Protein AF-A0A034W9R0-F1 (afdb_monomer_lite)

Secondary structure (DSSP, 8-state):
----------EE----TTSS-----EE---PPPP-----------------------PPPPPPP------S--------SSTT-SSTT-TT-TT----S--PPPHHHHTTHHHHHHHHHHHHHHHHHHHT--GGGS---TT--HHHHHHHHHHHHHH-TTSPPPGGGEE--SSHHHHHHHHHHHTSPTT-EEE--SS--HHHHHHHHT-TTPEEE-

Foldseek 3Di:
DDDDDQPKWKWQFDDDPVDPDGPDTDGDDDDDDDDDDDDDDDDDDDDDDDDDDDDDDDDDDDDDDDDDDDDDDPPDPVAPDPQPDDPQRVQPPVHDDPPDPDDDCVSCVCVVVVVVVVVVVVVVVCVVVVPCVVVDDDDQQGDLVVLVVVQVVVCVVVVPDGRDSVSIRIDSDDLRSLLCCLVPVADQLEEAEDPPDDDPSSVVSNVVRVRYHYDD

InterPro domains:
  IPR004839 Aminotransferase, class I/classII, large domain [PF00155] (94-199)
  IPR015421 Pyridoxal phosphate-dependent transferase, major domain [G3DSA:3.40.640.10] (136-210)
  IPR015422 Pyridoxal phosphate-dependent transferase, small domain [G3DSA:3.90.1150.10] (93-135)
  IPR015424 Pyridoxal phosphate-dependent transferase [SSF53383] (90-214)

Radius of gyration: 23.93 Å; chains: 1; bounding box: 68×57×54 Å

Structure (mmCIF, N/CA/C/O backbone):
data_AF-A0A034W9R0-F1
#
_entry.id   AF-A0A034W9R0-F1
#
loop_
_atom_site.group_PDB
_atom_site.id
_atom_site.type_symbol
_atom_site.label_atom_id
_atom_site.label_alt_id
_atom_site.label_comp_id
_atom_site.label_asym_id
_atom_site.label_entity_id
_atom_site.label_seq_id
_atom_site.pdbx_PDB_ins_code
_atom_site.Cartn_x
_atom_site.Cartn_y
_atom_site.Cartn_z
_atom_site.occupancy
_atom_site.B_iso_or_equiv
_atom_site.auth_seq_id
_atom_site.auth_comp_id
_atom_site.auth_asym_id
_atom_site.auth_atom_id
_atom_site.pdbx_PDB_model_num
ATOM 1 N N . MET A 1 1 ? 6.628 12.084 15.657 1.00 25.00 1 MET A N 1
ATOM 2 C CA . MET A 1 1 ? 7.228 10.823 15.170 1.00 25.00 1 MET A CA 1
ATOM 3 C C . MET A 1 1 ? 6.112 9.889 14.685 1.00 25.00 1 MET A C 1
ATOM 5 O O . MET A 1 1 ? 5.777 8.932 15.355 1.00 25.00 1 MET A O 1
ATOM 9 N N . CYS A 1 2 ? 5.453 10.231 13.574 1.00 26.28 2 CYS A N 1
ATOM 10 C CA . CYS A 1 2 ? 4.534 9.351 12.838 1.00 26.28 2 CYS A CA 1
ATOM 11 C C . CYS A 1 2 ? 4.171 10.073 11.532 1.00 26.28 2 CYS A C 1
ATOM 13 O O . CYS A 1 2 ? 3.295 10.928 11.512 1.00 26.28 2 CYS A O 1
ATOM 15 N N . SER A 1 3 ? 4.934 9.826 10.473 1.00 23.83 3 SER A N 1
ATOM 16 C CA . SER A 1 3 ? 4.561 10.218 9.114 1.00 23.83 3 SER A CA 1
ATOM 17 C C . SER A 1 3 ? 5.160 9.187 8.170 1.00 23.83 3 SER A C 1
ATOM 19 O O . SER A 1 3 ? 6.253 9.335 7.633 1.00 23.83 3 SER A O 1
ATOM 21 N N . ARG A 1 4 ? 4.473 8.053 8.071 1.00 28.98 4 ARG A N 1
ATOM 22 C CA . ARG A 1 4 ? 4.546 7.186 6.903 1.00 28.98 4 ARG A CA 1
ATOM 23 C C . ARG A 1 4 ? 3.104 6.978 6.488 1.00 28.98 4 ARG A C 1
ATOM 25 O O . ARG A 1 4 ? 2.333 6.371 7.223 1.00 28.98 4 ARG A O 1
ATOM 32 N N . PHE A 1 5 ? 2.752 7.590 5.363 1.00 29.81 5 PHE A N 1
ATOM 33 C CA . PHE A 1 5 ? 1.486 7.407 4.671 1.00 29.81 5 PHE A CA 1
ATOM 34 C C . PHE A 1 5 ? 1.111 5.918 4.674 1.00 29.81 5 PHE A C 1
ATOM 36 O O . PHE A 1 5 ? 1.829 5.099 4.099 1.00 29.81 5 PHE A O 1
ATOM 43 N N . LEU A 1 6 ? 0.002 5.558 5.331 1.00 29.38 6 LEU A N 1
ATOM 44 C CA . LEU A 1 6 ? -0.621 4.250 5.148 1.00 29.38 6 LEU A CA 1
ATOM 45 C C . LEU A 1 6 ? -1.243 4.233 3.746 1.00 29.38 6 LEU A C 1
ATOM 47 O O . LEU A 1 6 ? -2.402 4.586 3.557 1.00 29.38 6 LEU A O 1
ATOM 51 N N . CYS A 1 7 ? -0.459 3.834 2.750 1.00 28.19 7 CYS A N 1
ATOM 52 C CA . CYS A 1 7 ? -1.007 3.272 1.526 1.00 28.19 7 CYS A CA 1
ATOM 53 C C . CYS A 1 7 ? -1.239 1.788 1.817 1.00 28.19 7 CYS A C 1
ATOM 55 O O . CYS A 1 7 ? -0.312 0.989 1.732 1.00 28.19 7 CYS A O 1
ATOM 57 N N . THR A 1 8 ? -2.430 1.418 2.287 1.00 32.41 8 THR A N 1
ATOM 58 C CA . THR A 1 8 ? -2.769 0.013 2.547 1.00 32.41 8 THR A CA 1
ATOM 59 C C . THR A 1 8 ? -3.021 -0.670 1.206 1.00 32.41 8 THR A C 1
ATOM 61 O O . THR A 1 8 ? -3.993 -0.360 0.524 1.00 32.41 8 THR A O 1
ATOM 64 N N . THR A 1 9 ? -2.148 -1.593 0.807 1.00 38.47 9 THR A N 1
ATOM 65 C CA . THR A 1 9 ? -2.370 -2.442 -0.371 1.00 38.47 9 THR A CA 1
ATOM 66 C C . THR A 1 9 ? -2.735 -3.839 0.092 1.00 38.47 9 THR A C 1
ATOM 68 O O . THR A 1 9 ? -2.147 -4.379 1.032 1.00 38.47 9 THR A O 1
ATOM 71 N N . LEU A 1 10 ? -3.750 -4.396 -0.557 1.00 40.94 10 LEU A N 1
ATOM 72 C CA . LEU A 1 10 ? -4.408 -5.615 -0.139 1.00 40.94 10 LEU A CA 1
ATOM 73 C C . LEU A 1 10 ? -3.911 -6.799 -0.962 1.00 40.94 10 LEU A C 1
ATOM 75 O O . LEU A 1 10 ? -3.998 -6.788 -2.189 1.00 40.94 10 LEU A O 1
ATOM 79 N N . LEU A 1 11 ? -3.431 -7.833 -0.280 1.00 36.75 11 LEU A N 1
ATOM 80 C CA . LEU A 1 11 ? -3.122 -9.114 -0.898 1.00 36.75 11 LEU A CA 1
ATOM 81 C C . LEU A 1 11 ? -4.255 -10.095 -0.573 1.00 36.75 11 LEU A C 1
ATOM 83 O O . LEU A 1 11 ? -4.490 -10.389 0.599 1.00 36.75 11 LEU A O 1
ATOM 87 N N . ARG A 1 12 ? -4.962 -10.591 -1.599 1.00 38.84 12 ARG A N 1
ATOM 88 C CA . ARG A 1 12 ? -5.954 -11.671 -1.455 1.00 38.84 12 ARG A CA 1
ATOM 89 C C . ARG A 1 12 ? -5.264 -13.005 -1.732 1.00 38.84 12 ARG A C 1
ATOM 91 O O . ARG A 1 12 ? -4.941 -13.306 -2.881 1.00 38.84 12 ARG A O 1
ATOM 98 N N . LEU A 1 13 ? -5.044 -13.804 -0.689 1.00 38.72 13 LEU A N 1
ATOM 99 C CA . LEU A 1 13 ? -4.470 -15.148 -0.802 1.00 38.72 13 LEU A CA 1
ATOM 100 C C . LEU A 1 13 ? -5.574 -16.187 -0.614 1.00 38.72 13 LEU A C 1
ATOM 102 O O . LEU A 1 13 ? -6.091 -16.356 0.484 1.00 38.72 13 LEU A O 1
ATOM 106 N N . ARG A 1 14 ? -5.915 -16.930 -1.673 1.00 37.88 14 ARG A N 1
ATOM 107 C CA . ARG A 1 14 ? -6.824 -18.082 -1.571 1.00 37.88 14 ARG A CA 1
ATOM 108 C C . ARG A 1 14 ? -5.997 -19.356 -1.375 1.00 37.88 14 ARG A C 1
ATOM 110 O O . ARG A 1 14 ? -5.639 -20.024 -2.343 1.00 37.88 14 ARG A O 1
ATOM 117 N N . LEU A 1 15 ? -5.661 -19.685 -0.127 1.00 33.03 15 LEU A N 1
ATOM 118 C CA . LEU A 1 15 ? -4.951 -20.925 0.207 1.00 33.03 15 LEU A CA 1
ATOM 119 C C . LEU A 1 15 ? -5.958 -22.064 0.423 1.00 33.03 15 LEU A C 1
ATOM 121 O O . LEU A 1 15 ? -6.711 -22.072 1.393 1.00 33.03 15 LEU A O 1
ATOM 125 N N . ASN A 1 16 ? -5.978 -23.051 -0.476 1.00 30.56 16 ASN A N 1
ATOM 126 C CA . ASN A 1 16 ? -6.760 -24.270 -0.275 1.00 30.56 16 ASN A CA 1
ATOM 127 C C . ASN A 1 16 ? -5.918 -25.303 0.490 1.00 30.56 16 ASN A C 1
ATOM 129 O O . ASN A 1 16 ? -5.121 -26.028 -0.095 1.00 30.56 16 ASN A O 1
ATOM 133 N N . VAL A 1 17 ? -6.103 -25.379 1.809 1.00 35.47 17 VAL A N 1
ATOM 134 C CA . VAL A 1 17 ? -5.304 -26.220 2.726 1.00 35.47 17 VAL A CA 1
ATOM 135 C C . VAL A 1 17 ? -5.417 -27.731 2.434 1.00 35.47 17 VAL A C 1
ATOM 137 O O . VAL A 1 17 ? -4.592 -28.511 2.901 1.00 35.47 17 VAL A O 1
ATOM 140 N N . LYS A 1 18 ? -6.381 -28.180 1.615 1.00 36.31 18 LYS A N 1
ATOM 141 C CA . LYS A 1 18 ? -6.540 -29.607 1.271 1.00 36.31 18 LYS A CA 1
ATOM 142 C C . LYS A 1 18 ? -5.759 -30.076 0.043 1.00 36.31 18 LYS A C 1
ATOM 144 O O . LYS A 1 18 ? -5.712 -31.276 -0.202 1.00 36.31 18 LYS A O 1
ATOM 149 N N . ASN A 1 19 ? -5.141 -29.182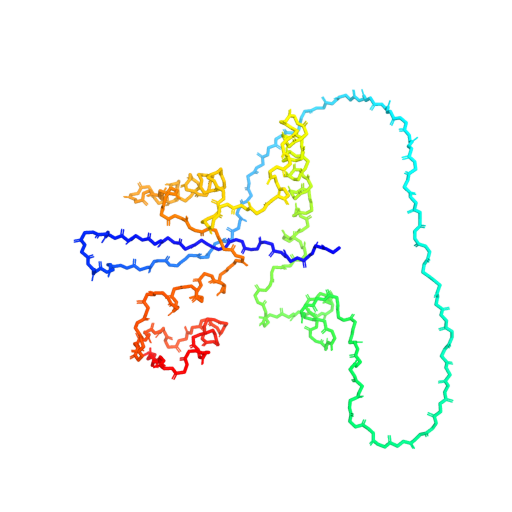 -0.722 1.00 34.84 19 ASN A N 1
ATOM 150 C CA . ASN A 1 19 ? -4.325 -29.569 -1.869 1.00 34.84 19 ASN A CA 1
ATOM 151 C C . A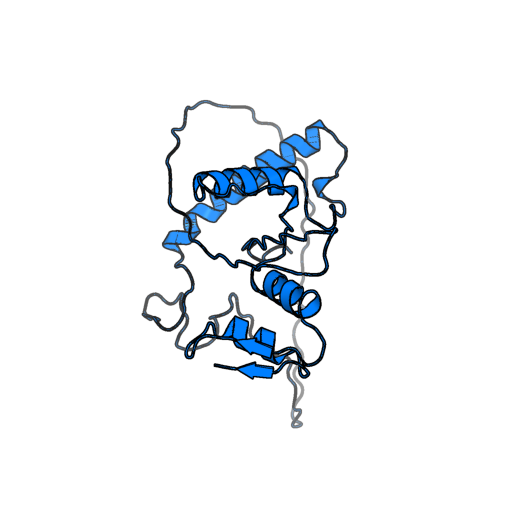SN A 1 19 ? -3.245 -28.506 -2.072 1.00 34.84 19 ASN A C 1
ATOM 153 O O . ASN A 1 19 ? -3.587 -27.342 -2.252 1.00 34.84 19 ASN A O 1
ATOM 157 N N . ARG A 1 20 ? -1.962 -28.890 -2.045 1.00 37.59 20 ARG A N 1
ATOM 158 C CA . ARG A 1 20 ? -0.797 -28.004 -2.262 1.00 37.59 20 ARG A CA 1
ATOM 159 C C . ARG A 1 20 ? -0.727 -27.479 -3.709 1.00 37.59 20 ARG A C 1
ATOM 161 O O . ARG A 1 20 ? 0.244 -27.714 -4.408 1.00 37.59 20 ARG A O 1
ATOM 168 N N . ASN A 1 21 ? -1.778 -26.823 -4.185 1.00 29.92 21 ASN A N 1
ATOM 169 C CA . ASN A 1 21 ? -1.853 -26.214 -5.504 1.00 29.92 21 ASN A CA 1
ATOM 170 C C . ASN A 1 21 ? -2.513 -24.838 -5.368 1.00 29.92 21 ASN A C 1
ATOM 172 O O . ASN A 1 21 ? -3.727 -24.725 -5.175 1.00 29.92 21 ASN A O 1
ATOM 176 N N . ILE A 1 22 ? -1.688 -23.794 -5.451 1.00 39.06 22 ILE A N 1
ATOM 177 C CA . ILE A 1 22 ? -2.114 -22.394 -5.529 1.00 39.06 22 ILE A CA 1
ATOM 178 C C . ILE A 1 22 ? -2.670 -22.171 -6.938 1.00 39.06 22 ILE A C 1
ATOM 180 O O . ILE A 1 22 ? -1.967 -22.403 -7.916 1.00 39.06 22 ILE A O 1
ATOM 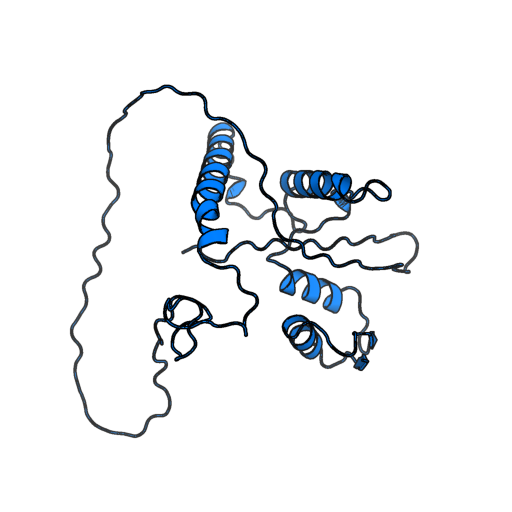184 N N . LYS A 1 23 ? -3.936 -21.750 -7.062 1.00 32.56 23 LYS A N 1
ATOM 185 C CA . LYS A 1 23 ? -4.563 -21.547 -8.383 1.00 32.56 23 LYS A CA 1
ATOM 186 C C . LYS A 1 23 ? -4.391 -20.137 -8.964 1.00 32.56 23 LYS A C 1
ATOM 188 O O . LYS A 1 23 ? -4.480 -20.012 -10.175 1.00 32.56 23 LYS A O 1
ATOM 193 N N . SER A 1 24 ? -4.144 -19.105 -8.149 1.00 36.44 24 SER A N 1
ATOM 194 C CA . SER A 1 24 ? -3.711 -17.761 -8.594 1.00 36.44 24 SER A CA 1
ATOM 195 C C . SER A 1 24 ? -3.579 -16.801 -7.405 1.00 36.44 24 SER A C 1
ATOM 197 O O . SER A 1 24 ? -4.418 -16.856 -6.502 1.00 36.44 24 SER A O 1
ATOM 199 N N . ALA A 1 25 ? -2.636 -15.857 -7.457 1.00 34.81 25 ALA A N 1
ATOM 200 C CA . ALA A 1 25 ? -2.641 -14.638 -6.642 1.00 34.81 25 ALA A CA 1
ATOM 201 C C . ALA A 1 25 ? -3.062 -13.452 -7.528 1.00 34.81 25 ALA A C 1
ATOM 203 O O . ALA A 1 25 ? -2.579 -13.332 -8.651 1.00 34.81 25 ALA A O 1
ATOM 204 N N . LYS A 1 26 ? -3.981 -12.598 -7.057 1.00 34.22 26 LYS A N 1
ATOM 205 C CA . LYS A 1 26 ? -4.407 -11.384 -7.777 1.00 34.22 26 LYS A CA 1
ATOM 206 C C . LYS A 1 26 ? -3.961 -10.144 -7.000 1.00 34.22 26 LYS A C 1
ATOM 208 O O . LYS A 1 26 ? -4.202 -10.059 -5.797 1.00 34.22 26 LYS A O 1
ATOM 213 N N . TYR A 1 27 ? -3.323 -9.208 -7.697 1.00 34.00 27 TYR A N 1
ATOM 214 C CA . TYR A 1 27 ? -2.806 -7.945 -7.167 1.00 34.00 27 TYR A CA 1
ATOM 215 C C . TYR A 1 27 ? -3.653 -6.781 -7.698 1.00 34.00 27 TYR A C 1
ATOM 217 O O . TYR A 1 27 ? -3.948 -6.747 -8.890 1.00 34.00 27 TYR A O 1
ATOM 225 N N . PHE A 1 28 ? -4.044 -5.833 -6.839 1.00 35.56 28 PHE A N 1
ATOM 226 C CA . PHE A 1 28 ? -4.865 -4.682 -7.236 1.00 35.56 28 PHE A CA 1
ATOM 227 C C . PHE A 1 28 ? -4.376 -3.379 -6.588 1.00 35.56 28 PHE A C 1
ATOM 229 O O . PHE A 1 28 ? -4.107 -3.337 -5.387 1.00 35.56 28 PHE A O 1
ATOM 236 N N . ALA A 1 29 ? -4.320 -2.306 -7.381 1.00 27.06 29 ALA A N 1
ATOM 237 C CA . ALA A 1 29 ? -4.091 -0.929 -6.943 1.00 27.06 29 ALA A CA 1
ATOM 238 C C . ALA A 1 29 ? -5.207 -0.040 -7.515 1.00 27.06 29 ALA A C 1
ATOM 240 O O . ALA A 1 29 ? -5.433 -0.071 -8.722 1.00 27.06 29 ALA A O 1
ATOM 241 N N . THR A 1 30 ? -5.914 0.740 -6.688 1.00 38.53 30 THR A N 1
ATOM 242 C CA . THR A 1 30 ? -6.962 1.665 -7.169 1.00 38.53 30 THR A CA 1
ATOM 243 C C . THR A 1 30 ? -7.047 2.946 -6.339 1.00 38.53 30 THR A C 1
ATOM 245 O O . THR A 1 30 ? -6.976 2.893 -5.111 1.00 38.53 30 THR A O 1
ATOM 248 N N . GLY A 1 31 ? -7.225 4.078 -7.033 1.00 27.72 31 GLY A N 1
ATOM 249 C CA . GLY A 1 31 ? -7.424 5.425 -6.487 1.00 27.72 31 GLY A CA 1
ATOM 250 C C . GLY A 1 31 ? -8.866 5.716 -6.042 1.00 27.72 31 GLY A C 1
ATOM 251 O O . GLY A 1 31 ? -9.812 5.064 -6.477 1.00 27.72 31 GLY A O 1
ATOM 252 N N . LEU A 1 32 ? -9.010 6.694 -5.143 1.00 32.91 32 LEU A N 1
ATOM 253 C CA . LEU A 1 32 ? -10.245 7.041 -4.428 1.00 32.91 32 LEU A CA 1
ATOM 254 C C . LEU A 1 32 ? -11.118 8.045 -5.205 1.00 32.91 32 LEU A C 1
ATOM 256 O O . LEU A 1 32 ? -10.701 9.176 -5.450 1.00 32.91 32 LEU A O 1
ATOM 260 N N . GLY A 1 33 ? -12.356 7.652 -5.523 1.00 26.97 33 GLY A N 1
ATOM 261 C CA . GLY A 1 33 ? -13.442 8.543 -5.955 1.00 26.97 33 GLY A CA 1
ATOM 262 C C . GLY A 1 33 ? -14.249 9.080 -4.761 1.00 26.97 33 GLY A C 1
ATOM 263 O O . GLY A 1 33 ? -14.443 8.377 -3.771 1.00 26.97 33 GLY A O 1
ATOM 264 N N . LYS A 1 34 ? -14.695 10.342 -4.834 1.00 28.84 34 LYS A N 1
ATOM 265 C CA . LYS A 1 34 ? -15.381 11.078 -3.750 1.00 28.84 34 LYS A CA 1
ATOM 266 C C . LYS A 1 34 ? -16.904 10.855 -3.768 1.00 28.84 34 LYS A C 1
ATOM 268 O O . LYS A 1 34 ? -17.522 10.968 -4.820 1.00 28.84 34 LYS A O 1
ATOM 273 N N . HIS A 1 35 ? -17.507 10.662 -2.591 1.00 26.88 35 HIS A N 1
ATOM 274 C CA . HIS A 1 35 ? -18.959 10.732 -2.349 1.00 26.88 35 HIS A CA 1
ATOM 275 C C . HIS A 1 35 ? -19.229 11.760 -1.224 1.00 26.88 35 HIS A C 1
ATOM 277 O O . HIS A 1 35 ? -18.480 11.756 -0.245 1.00 26.88 35 HIS A O 1
ATOM 283 N N . PRO A 1 36 ? -20.233 12.659 -1.321 1.00 27.48 36 PRO A N 1
ATOM 284 C CA . PRO A 1 36 ? -20.433 13.725 -0.334 1.00 27.48 36 PRO A CA 1
ATOM 285 C C . PRO A 1 36 ? -21.415 13.320 0.781 1.00 27.48 36 PRO A C 1
ATOM 287 O O . PRO A 1 36 ? -22.398 12.631 0.514 1.00 27.48 36 PRO A O 1
ATOM 290 N N . TYR A 1 37 ? -21.193 13.799 2.012 1.00 27.42 37 TYR A N 1
ATOM 291 C CA . TYR A 1 37 ? -22.176 13.743 3.104 1.00 27.42 37 TYR A CA 1
ATOM 292 C C . TYR A 1 37 ? -22.337 15.114 3.778 1.00 27.42 37 TYR A C 1
ATOM 294 O O . TYR A 1 37 ? -21.359 15.788 4.100 1.00 27.42 37 TYR A O 1
ATOM 302 N N . ASN A 1 38 ? -23.602 15.506 3.955 1.00 26.77 38 ASN A N 1
ATOM 303 C CA . ASN A 1 38 ? -24.082 16.783 4.489 1.00 26.77 38 ASN A CA 1
ATOM 304 C C . ASN A 1 38 ? -23.824 16.946 5.997 1.00 26.77 38 ASN A C 1
ATOM 306 O O . ASN A 1 38 ? -24.026 16.015 6.775 1.00 26.77 38 ASN A O 1
ATOM 310 N N . GLN A 1 39 ? -23.460 18.166 6.401 1.00 26.55 39 GLN A N 1
ATOM 311 C CA . GLN A 1 39 ? -23.311 18.600 7.792 1.00 26.55 39 GLN A CA 1
ATOM 312 C C . GLN A 1 39 ? -24.633 19.143 8.356 1.00 26.55 39 GLN A C 1
ATOM 314 O O . GLN A 1 39 ? -25.315 19.932 7.705 1.00 26.55 39 GLN A O 1
ATOM 319 N N . ALA A 1 40 ? -24.941 18.781 9.603 1.00 24.92 40 ALA A N 1
ATOM 320 C CA . ALA A 1 40 ? -25.919 19.466 10.442 1.00 24.92 40 ALA A CA 1
ATOM 321 C C . ALA A 1 40 ? -25.239 19.951 11.734 1.00 24.92 40 ALA A C 1
ATOM 323 O O . ALA A 1 40 ? -24.381 19.283 12.307 1.00 24.92 40 ALA A O 1
ATOM 324 N N . THR A 1 41 ? -25.616 21.163 12.121 1.00 25.84 41 THR A N 1
ATOM 325 C CA . THR A 1 41 ? -24.996 22.086 13.078 1.00 25.84 41 THR A CA 1
ATOM 326 C C . THR A 1 41 ? -25.286 21.812 14.561 1.00 25.84 41 THR A C 1
ATOM 328 O O . THR A 1 41 ? -26.303 21.207 14.891 1.00 25.84 41 THR A O 1
ATOM 331 N N . ASN A 1 42 ? -24.486 22.493 15.404 1.00 26.31 42 ASN A N 1
ATOM 332 C CA . ASN A 1 42 ? -24.811 23.141 16.697 1.00 26.31 42 ASN A CA 1
ATOM 333 C C . ASN A 1 42 ? -24.304 22.524 18.031 1.00 26.31 42 ASN A C 1
ATOM 335 O O . ASN A 1 42 ? -23.992 21.338 18.080 1.00 26.31 42 ASN A O 1
ATOM 339 N N . PRO A 1 43 ? -24.067 23.357 19.082 1.00 29.52 43 PRO A N 1
ATOM 340 C CA . PRO A 1 43 ? -22.697 23.621 19.542 1.00 29.52 43 PRO A CA 1
ATOM 341 C C . PRO A 1 43 ? -22.497 23.519 21.078 1.00 29.52 43 PRO A C 1
ATOM 343 O O . PRO A 1 43 ? -23.415 23.203 21.823 1.00 29.52 43 PRO A O 1
ATOM 346 N N . LEU A 1 44 ? -21.286 23.897 21.520 1.00 22.94 44 LEU A N 1
ATOM 347 C CA . LEU A 1 44 ? -20.881 24.310 22.879 1.00 22.94 44 LEU A CA 1
ATOM 348 C C . LEU A 1 44 ? -20.742 23.226 23.965 1.00 22.94 44 LEU A C 1
ATOM 350 O O . LEU A 1 44 ? -21.710 22.789 24.572 1.00 22.94 44 LEU A O 1
ATOM 354 N N . CYS A 1 45 ? -19.492 22.968 24.363 1.00 22.08 45 CYS A N 1
ATOM 355 C CA . CYS A 1 45 ? -19.125 22.947 25.782 1.00 22.08 45 CYS A CA 1
ATOM 356 C C . CYS A 1 45 ? -17.613 23.190 25.931 1.00 22.08 45 CYS A C 1
ATOM 358 O O . CYS A 1 45 ? -16.794 22.409 25.449 1.00 22.08 45 CYS A O 1
ATOM 360 N N . ALA A 1 46 ? -17.259 24.308 26.561 1.00 24.14 46 ALA A N 1
ATOM 361 C CA . ALA A 1 46 ? -15.900 24.674 26.934 1.00 24.14 46 ALA A CA 1
ATOM 362 C C . ALA A 1 46 ? -15.525 23.992 28.254 1.00 24.14 46 ALA A C 1
ATOM 364 O O . ALA A 1 46 ? -16.268 24.129 29.222 1.00 24.14 46 ALA A O 1
ATOM 365 N N . ILE A 1 47 ? -14.367 23.325 28.323 1.00 26.31 47 ILE A N 1
ATOM 366 C CA . ILE A 1 47 ? -13.732 22.950 29.595 1.00 26.31 47 ILE A CA 1
ATOM 367 C C . ILE A 1 47 ? -12.217 23.192 29.511 1.00 26.31 47 ILE A C 1
ATOM 369 O O . ILE A 1 47 ? -11.576 22.979 28.485 1.00 26.31 47 ILE A O 1
ATOM 373 N N . ASN A 1 48 ? -11.719 23.721 30.626 1.00 24.39 48 ASN A N 1
ATOM 374 C CA . ASN A 1 48 ? -10.462 24.407 30.886 1.00 24.39 48 ASN A CA 1
ATOM 375 C C . ASN A 1 48 ? -9.155 23.646 30.609 1.00 24.39 48 ASN A C 1
ATOM 377 O O . ASN A 1 48 ? -9.064 22.425 30.693 1.00 24.39 48 ASN A O 1
ATOM 381 N N . LYS A 1 49 ? -8.129 24.474 30.375 1.00 27.59 49 LYS A N 1
ATOM 382 C CA . LYS A 1 49 ? -6.698 24.181 30.235 1.00 27.59 49 LYS A CA 1
ATOM 383 C C . LYS A 1 49 ? -6.107 23.511 31.484 1.00 27.59 49 LYS A C 1
ATOM 385 O O . LYS A 1 49 ? -6.257 24.044 32.580 1.00 27.59 49 LYS A O 1
ATOM 390 N N . THR A 1 50 ? -5.279 22.486 31.279 1.00 27.88 50 THR A N 1
ATOM 391 C CA . THR A 1 50 ? -4.216 22.103 32.224 1.00 27.88 50 THR A CA 1
ATOM 392 C C . THR A 1 50 ? -2.998 21.557 31.468 1.00 27.88 50 THR A C 1
ATOM 394 O O . THR A 1 50 ? -3.055 20.506 30.842 1.00 27.88 50 THR A O 1
ATOM 397 N N . GLN A 1 51 ? -1.938 22.371 31.497 1.00 26.70 51 GLN A N 1
ATOM 398 C CA . GLN A 1 51 ? -0.497 22.123 31.313 1.00 26.70 51 GLN A CA 1
ATOM 399 C C . GLN A 1 51 ? -0.008 20.883 30.537 1.00 26.70 51 GLN A C 1
ATOM 401 O O . GLN A 1 51 ? -0.033 19.760 31.029 1.00 26.70 51 GLN A O 1
ATOM 406 N N . THR A 1 52 ? 0.638 21.147 29.398 1.00 26.41 52 THR A N 1
ATOM 407 C CA . THR A 1 52 ? 1.691 20.305 28.802 1.00 26.41 52 THR A CA 1
ATOM 408 C C . THR A 1 52 ? 3.054 20.973 29.031 1.00 26.41 52 THR A C 1
ATOM 410 O O . THR A 1 52 ? 3.144 22.182 28.810 1.00 26.41 52 THR A O 1
ATOM 413 N N . PRO A 1 53 ? 4.109 20.256 29.457 1.00 28.92 53 PRO A N 1
ATOM 414 C CA . PRO A 1 53 ? 5.433 20.851 29.617 1.00 28.92 53 PRO A CA 1
ATOM 415 C C . PRO A 1 53 ? 6.080 21.124 28.249 1.00 28.92 53 PRO A C 1
ATOM 417 O O . PRO A 1 53 ? 6.128 20.247 27.387 1.00 28.92 53 PRO A O 1
ATOM 420 N N . GLU A 1 54 ? 6.564 22.352 28.062 1.00 24.08 54 GLU A N 1
ATOM 421 C CA . GLU A 1 54 ? 7.387 22.782 26.927 1.00 24.08 54 GLU A CA 1
ATOM 422 C C . GLU A 1 54 ? 8.782 22.149 27.016 1.00 24.08 54 GLU A C 1
ATOM 424 O O . GLU A 1 54 ? 9.466 22.267 28.034 1.00 24.08 54 GLU A O 1
ATOM 429 N N . VAL A 1 55 ? 9.221 21.490 25.942 1.00 28.12 55 VAL A N 1
ATOM 430 C CA . VAL A 1 55 ? 10.607 21.032 25.781 1.00 28.12 55 VAL A CA 1
ATOM 431 C C . VAL A 1 55 ? 11.358 22.112 25.010 1.00 28.12 55 VAL A C 1
ATOM 433 O O . VAL A 1 55 ? 11.152 22.275 23.809 1.00 28.12 55 VAL A O 1
ATOM 436 N N . ILE A 1 56 ? 12.215 22.858 25.704 1.00 25.08 56 ILE A N 1
ATOM 437 C CA . ILE A 1 56 ? 13.114 23.851 25.105 1.00 25.08 56 ILE A CA 1
ATOM 438 C C . ILE A 1 56 ? 14.398 23.126 24.690 1.00 25.08 56 ILE A C 1
ATOM 440 O O . ILE A 1 56 ? 15.113 22.597 25.539 1.00 25.08 56 ILE A O 1
ATOM 444 N N . VAL A 1 57 ? 14.693 23.098 23.389 1.00 30.75 57 VAL A N 1
ATOM 445 C CA . VAL A 1 57 ? 15.982 22.634 22.855 1.00 30.75 57 VAL A CA 1
ATOM 446 C C . VAL A 1 57 ? 16.863 23.864 22.649 1.00 30.75 57 VAL A C 1
ATOM 448 O O . VAL A 1 57 ? 16.518 24.746 21.869 1.00 30.75 57 VAL A O 1
ATOM 451 N N . SER A 1 58 ? 17.968 23.953 23.388 1.00 28.33 58 SER A N 1
ATOM 452 C CA . SER A 1 58 ? 18.971 25.011 23.237 1.00 28.33 58 SER A CA 1
ATOM 453 C C . SER A 1 58 ? 20.055 24.584 22.245 1.00 28.33 58 SER A C 1
ATOM 455 O O . SER A 1 58 ? 20.720 23.573 22.479 1.00 28.33 58 SER A O 1
ATOM 457 N N . ASP A 1 59 ? 20.275 25.371 21.193 1.00 30.27 59 ASP A N 1
ATOM 458 C CA . ASP A 1 59 ? 21.383 25.178 20.251 1.00 30.27 59 ASP A CA 1
ATOM 459 C C . ASP A 1 59 ? 22.701 25.720 20.836 1.00 30.27 59 ASP A C 1
ATOM 461 O O . ASP A 1 59 ? 22.784 26.871 21.269 1.00 30.27 59 ASP A O 1
ATOM 465 N N . SER A 1 60 ? 23.751 24.895 20.846 1.00 30.69 60 SER A N 1
ATOM 466 C CA . SER A 1 60 ? 25.124 25.295 21.194 1.00 30.69 60 SER A CA 1
ATOM 467 C C . SER A 1 60 ? 25.927 25.693 19.943 1.00 30.69 60 SER A C 1
ATOM 469 O O . SER A 1 60 ? 25.763 25.045 18.907 1.00 30.69 60 SER A O 1
ATOM 471 N N . PRO A 1 61 ? 26.826 26.697 20.009 1.00 32.94 61 PRO A N 1
ATOM 472 C CA . PRO A 1 61 ? 27.520 27.221 18.834 1.00 32.94 61 PRO A CA 1
ATOM 473 C C . PRO A 1 61 ? 28.679 26.320 18.374 1.00 32.94 61 PRO A C 1
ATOM 475 O O . PRO A 1 61 ? 29.374 25.696 19.175 1.00 32.94 61 PRO A O 1
ATOM 478 N N . SER A 1 62 ? 28.882 26.285 17.058 1.00 33.75 62 SER A N 1
ATOM 479 C CA . SER A 1 62 ? 29.905 25.525 16.334 1.00 33.75 62 SER A CA 1
ATOM 480 C C . SER A 1 62 ? 31.310 26.131 16.463 1.00 33.75 62 SER A C 1
ATOM 482 O O . SER A 1 62 ? 31.483 27.339 16.321 1.00 33.75 62 SER A O 1
ATOM 484 N N . PHE A 1 63 ? 32.311 25.275 16.689 1.00 31.23 63 PHE A N 1
ATOM 485 C CA . PHE A 1 63 ? 33.742 25.605 16.675 1.00 31.23 63 PHE A CA 1
ATOM 486 C C . PHE A 1 63 ? 34.381 25.138 15.353 1.00 31.23 63 PHE A C 1
ATOM 488 O O . PHE A 1 63 ? 34.275 23.963 15.005 1.00 31.23 63 PHE A O 1
ATOM 495 N N . ASP A 1 64 ? 35.062 26.047 14.650 1.00 39.31 64 ASP A N 1
ATOM 496 C CA . ASP A 1 64 ? 35.798 25.794 13.402 1.00 39.31 64 ASP A CA 1
ATOM 497 C C . ASP A 1 64 ? 37.234 25.297 13.658 1.00 39.31 64 ASP A C 1
ATOM 499 O O . ASP A 1 64 ? 37.980 25.940 14.398 1.00 39.31 64 ASP A O 1
ATOM 503 N N . VAL A 1 65 ? 37.670 24.222 12.977 1.00 35.41 65 VAL A N 1
ATOM 504 C CA . VAL A 1 65 ? 39.096 23.854 12.803 1.00 35.41 65 VAL A CA 1
ATOM 505 C C . VAL A 1 65 ? 39.349 23.260 11.400 1.00 35.41 65 VAL A C 1
ATOM 507 O O . VAL A 1 65 ? 38.515 22.565 10.829 1.00 35.41 65 VAL A O 1
ATOM 510 N N . ILE A 1 66 ? 40.524 23.585 10.848 1.00 40.34 66 ILE A N 1
ATOM 511 C CA . ILE A 1 66 ? 40.974 23.531 9.445 1.00 40.34 66 ILE A CA 1
ATOM 512 C C . ILE A 1 66 ? 41.529 22.161 8.968 1.00 40.34 66 ILE A C 1
ATOM 514 O O . ILE A 1 66 ? 42.289 21.516 9.678 1.00 40.34 66 ILE A O 1
ATOM 518 N N . ARG A 1 67 ? 41.213 21.837 7.694 1.00 43.03 67 ARG A N 1
ATOM 519 C CA . ARG A 1 67 ? 41.817 20.924 6.676 1.00 43.03 67 ARG A CA 1
ATOM 520 C C . ARG A 1 67 ? 42.378 19.542 7.072 1.00 43.03 67 ARG A C 1
ATOM 522 O O . ARG A 1 67 ? 43.505 19.413 7.535 1.00 43.03 67 ARG A O 1
ATOM 529 N N . GLY A 1 68 ? 41.691 18.525 6.552 1.00 34.59 68 GLY A N 1
ATOM 530 C CA . GLY A 1 68 ? 42.227 17.261 6.035 1.00 34.59 68 GLY A CA 1
ATOM 531 C C . GLY A 1 68 ? 41.130 16.593 5.197 1.00 34.59 68 GLY A C 1
ATOM 532 O O . GLY A 1 68 ? 39.981 16.595 5.629 1.00 34.59 68 GLY A O 1
ATOM 533 N N . GLU A 1 69 ? 41.429 16.115 3.984 1.00 50.94 69 GLU A N 1
ATOM 534 C 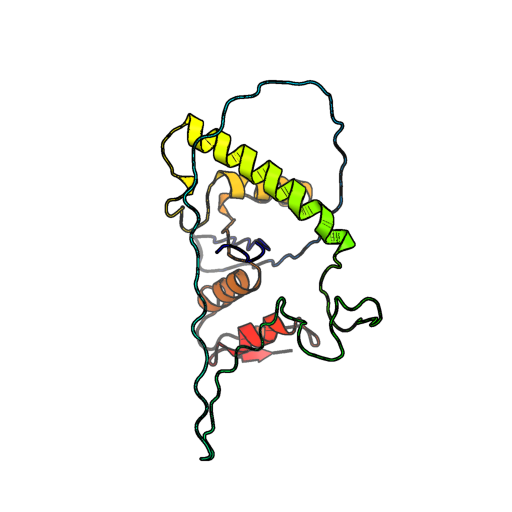CA . GLU A 1 69 ? 40.458 15.411 3.129 1.00 50.94 69 GLU A CA 1
ATOM 535 C C . GLU A 1 69 ? 39.882 14.193 3.868 1.00 50.94 69 GLU A C 1
ATOM 537 O O . GLU A 1 69 ? 40.528 13.155 3.991 1.00 50.94 69 GLU A O 1
ATOM 542 N N . MET A 1 70 ? 38.653 14.330 4.363 1.00 40.75 70 MET A N 1
ATOM 543 C CA . MET A 1 70 ? 37.835 13.226 4.843 1.00 40.75 70 MET A CA 1
ATOM 544 C C . MET A 1 70 ? 36.687 13.038 3.859 1.00 40.75 70 MET A C 1
ATOM 546 O O . MET A 1 70 ? 35.813 13.896 3.733 1.00 40.75 70 MET A O 1
ATOM 550 N N . ALA A 1 71 ? 36.654 11.890 3.183 1.00 59.94 71 ALA A N 1
ATOM 551 C CA . ALA A 1 71 ? 35.368 11.355 2.773 1.00 59.94 71 ALA A CA 1
ATOM 552 C C . ALA A 1 71 ? 34.497 11.207 4.033 1.00 59.94 71 ALA A C 1
ATOM 554 O O . ALA A 1 71 ? 35.004 10.822 5.086 1.00 59.94 71 ALA A O 1
ATOM 555 N N . LEU A 1 72 ? 33.194 11.454 3.874 1.00 54.19 72 LEU A N 1
ATOM 556 C CA . LEU A 1 72 ? 32.136 11.397 4.889 1.00 54.19 72 LEU A CA 1
ATOM 557 C C . LEU A 1 72 ? 31.940 12.694 5.675 1.00 54.19 72 LEU A C 1
ATOM 559 O O . LEU A 1 72 ? 32.367 12.846 6.815 1.00 54.19 72 LEU A O 1
ATOM 563 N N . VAL A 1 73 ? 31.097 13.558 5.123 1.00 53.34 73 VAL A N 1
ATOM 564 C CA . VAL A 1 73 ? 30.119 14.203 5.987 1.00 53.34 73 VAL A CA 1
ATOM 565 C C . VAL A 1 73 ? 28.796 13.529 5.656 1.00 53.34 73 VAL A C 1
ATOM 567 O O . VAL A 1 73 ? 28.320 13.605 4.524 1.00 53.34 73 VAL A O 1
ATOM 570 N N . ASN A 1 74 ? 28.231 12.804 6.622 1.00 65.88 74 ASN A N 1
ATOM 571 C CA . ASN A 1 74 ? 26.838 12.366 6.587 1.00 65.88 74 ASN A CA 1
ATOM 572 C C . ASN A 1 74 ? 25.974 13.631 6.746 1.00 65.88 74 ASN A C 1
ATOM 574 O O . ASN A 1 74 ? 25.375 13.863 7.794 1.00 65.88 74 ASN A O 1
ATOM 578 N N . VAL A 1 75 ? 26.059 14.534 5.760 1.00 76.69 75 VAL A N 1
ATOM 579 C CA . VAL A 1 75 ? 25.325 15.794 5.749 1.00 76.69 75 VAL A CA 1
ATOM 580 C C . VAL A 1 75 ? 23.886 15.401 5.533 1.00 76.69 75 VAL A C 1
ATOM 582 O O . VAL A 1 75 ? 23.513 14.950 4.447 1.00 76.69 75 VAL A O 1
ATOM 585 N N . ASP A 1 76 ? 23.082 15.563 6.573 1.00 82.50 76 ASP A N 1
ATOM 586 C CA . ASP A 1 76 ? 21.647 15.501 6.403 1.00 82.50 76 ASP A CA 1
ATOM 587 C C . ASP A 1 76 ? 21.253 16.567 5.375 1.00 82.50 76 ASP A C 1
ATOM 589 O O . ASP A 1 76 ? 21.433 17.768 5.590 1.00 82.50 76 ASP A O 1
ATOM 593 N N . ARG A 1 77 ? 20.735 16.109 4.232 1.00 81.88 77 ARG A N 1
ATOM 594 C CA . ARG A 1 77 ? 20.239 16.977 3.161 1.00 81.88 77 ARG A CA 1
ATOM 595 C C . ARG A 1 77 ? 18.979 17.738 3.585 1.00 81.88 77 ARG A C 1
ATOM 597 O O . ARG A 1 77 ? 18.537 18.603 2.837 1.00 81.88 77 ARG A O 1
ATOM 604 N N . LYS A 1 78 ? 18.407 17.425 4.758 1.00 85.25 78 LYS A N 1
ATOM 605 C CA . LYS A 1 78 ? 17.208 18.044 5.341 1.00 85.25 78 LYS A CA 1
ATOM 606 C C . LYS A 1 78 ? 16.027 18.052 4.365 1.00 85.25 78 LYS A C 1
ATOM 608 O O . LYS A 1 78 ? 15.242 18.999 4.336 1.00 85.25 78 LYS A O 1
ATOM 613 N N . LEU A 1 79 ? 15.917 16.985 3.568 1.00 86.38 79 LEU A N 1
ATOM 614 C CA . LEU A 1 79 ? 14.841 16.799 2.596 1.00 86.38 79 LEU A CA 1
ATOM 615 C C . LEU A 1 79 ? 13.507 16.651 3.332 1.00 86.38 79 LEU A C 1
ATOM 617 O O . LEU A 1 79 ? 13.396 15.854 4.266 1.00 86.38 79 LEU A O 1
ATOM 621 N N . LYS A 1 80 ? 12.476 17.377 2.898 1.00 83.81 80 LYS A N 1
ATOM 622 C CA . LYS A 1 80 ? 11.128 17.283 3.486 1.00 83.81 80 LYS A CA 1
ATOM 623 C C . LYS A 1 80 ? 10.303 16.139 2.901 1.00 83.81 80 LYS A C 1
ATOM 625 O O . LYS A 1 80 ? 9.437 15.591 3.580 1.00 83.81 80 LYS A O 1
ATOM 630 N N . HIS A 1 81 ? 10.556 15.779 1.648 1.00 83.69 81 HIS A N 1
ATOM 631 C CA . HIS A 1 81 ? 9.868 14.705 0.933 1.00 83.69 81 HIS A CA 1
ATOM 632 C C . HIS A 1 81 ? 10.807 14.023 -0.069 1.00 83.69 81 HIS A C 1
ATOM 634 O O . HIS A 1 81 ? 11.891 14.517 -0.364 1.00 83.69 81 HIS A O 1
ATOM 640 N N . LEU A 1 82 ? 10.367 12.890 -0.627 1.00 83.38 82 LEU A N 1
ATOM 641 C CA . LEU A 1 82 ? 11.168 12.052 -1.531 1.00 83.38 82 LEU A CA 1
ATOM 642 C C . LEU A 1 82 ? 11.714 12.809 -2.755 1.00 83.38 82 LEU A C 1
ATOM 644 O O . LEU A 1 82 ? 12.809 12.516 -3.217 1.00 83.38 82 LEU A O 1
ATOM 648 N N . PHE A 1 83 ? 10.955 13.781 -3.258 1.00 85.94 83 PHE A N 1
ATOM 649 C CA . PHE A 1 83 ? 11.279 14.544 -4.470 1.00 85.94 83 PHE A CA 1
ATOM 650 C C . PHE A 1 83 ? 11.984 15.882 -4.194 1.00 85.94 83 PHE A C 1
ATOM 652 O O . PHE A 1 83 ? 11.956 16.776 -5.031 1.00 85.94 83 PHE A O 1
ATOM 659 N N . ASP A 1 84 ? 12.532 16.059 -2.991 1.00 83.19 84 ASP A N 1
ATOM 660 C CA . ASP A 1 84 ? 13.172 17.308 -2.573 1.00 83.19 84 ASP A CA 1
ATOM 661 C C . ASP A 1 84 ? 14.663 17.341 -2.960 1.00 83.19 84 ASP A C 1
ATOM 663 O O . ASP A 1 84 ? 15.298 16.303 -3.162 1.00 83.19 84 ASP A O 1
ATOM 667 N N . GLY A 1 85 ? 15.249 18.539 -3.000 1.00 79.38 85 GLY A N 1
ATOM 668 C CA . GLY A 1 85 ? 16.696 18.729 -3.137 1.00 79.38 85 GLY A CA 1
ATOM 669 C C . GLY A 1 85 ? 17.273 18.563 -4.547 1.00 79.38 85 GLY A C 1
ATOM 670 O O . GLY A 1 85 ? 18.467 18.277 -4.661 1.00 79.38 85 GLY A O 1
ATOM 671 N N . GLY A 1 86 ? 16.460 18.727 -5.594 1.00 83.12 86 GLY A N 1
ATOM 672 C CA . GLY A 1 86 ? 16.909 18.815 -6.988 1.00 83.12 86 GLY A CA 1
ATOM 673 C C . GLY A 1 86 ? 16.054 19.783 -7.811 1.00 83.12 86 GLY A C 1
ATOM 674 O O . GLY A 1 8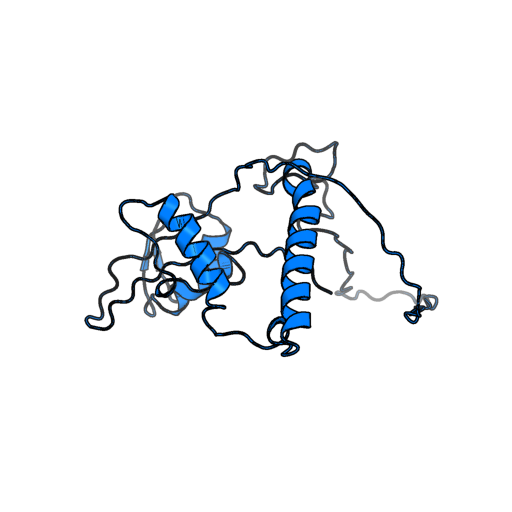6 ? 14.964 20.154 -7.380 1.00 83.12 86 GLY A O 1
ATOM 675 N N . ASP A 1 87 ? 16.534 20.145 -9.005 1.00 84.44 87 ASP A N 1
ATOM 676 C CA . ASP A 1 87 ? 15.904 21.133 -9.908 1.00 84.44 87 ASP A CA 1
ATOM 677 C C . ASP A 1 87 ? 14.506 20.720 -10.412 1.00 84.44 87 ASP A C 1
ATOM 679 O O . ASP A 1 87 ? 13.758 21.536 -10.937 1.00 84.44 87 ASP A O 1
ATOM 683 N N . TRP A 1 88 ? 14.142 19.445 -10.244 1.00 85.31 88 TRP A N 1
ATOM 684 C CA . TRP A 1 88 ? 12.878 18.855 -10.695 1.00 85.31 88 TRP A CA 1
ATOM 685 C C . TRP A 1 88 ? 11.926 18.544 -9.536 1.00 85.31 88 TRP A C 1
ATOM 687 O O . TRP A 1 88 ? 11.242 17.516 -9.543 1.00 85.31 88 TRP A O 1
ATOM 697 N N . ASN A 1 89 ? 11.907 19.390 -8.506 1.00 86.00 89 ASN A N 1
ATOM 698 C CA . ASN A 1 89 ? 11.023 19.195 -7.361 1.00 86.00 89 ASN A CA 1
ATOM 699 C C . ASN A 1 89 ? 9.550 19.208 -7.812 1.00 86.00 89 ASN A C 1
ATOM 701 O O . ASN A 1 89 ? 9.083 20.173 -8.406 1.00 86.00 89 ASN A O 1
ATOM 705 N N . VAL A 1 90 ? 8.811 18.135 -7.512 1.00 84.25 90 VAL A N 1
ATOM 706 C CA . VAL A 1 90 ? 7.401 17.974 -7.927 1.00 84.25 90 VAL A CA 1
ATOM 707 C C . VAL A 1 90 ? 6.438 18.941 -7.230 1.00 84.25 90 VAL A C 1
ATOM 709 O O . VAL A 1 90 ? 5.272 19.004 -7.602 1.00 84.25 90 VAL A O 1
ATOM 712 N N . TYR A 1 91 ? 6.900 19.651 -6.200 1.00 83.06 91 TYR A N 1
ATOM 713 C CA . TYR A 1 91 ? 6.111 20.631 -5.455 1.00 83.06 91 TYR A CA 1
ATOM 714 C C . TYR A 1 91 ? 6.539 22.079 -5.732 1.00 83.06 91 TYR A C 1
ATOM 716 O O . TYR A 1 91 ? 6.023 22.988 -5.086 1.00 83.06 91 TYR A O 1
ATOM 724 N N . ASP A 1 92 ? 7.475 22.310 -6.659 1.00 86.56 92 ASP A N 1
ATOM 725 C CA . ASP A 1 92 ? 7.769 23.658 -7.150 1.00 86.56 92 ASP A CA 1
ATOM 726 C C . ASP A 1 92 ? 6.699 24.074 -8.169 1.00 86.56 92 ASP A C 1
ATOM 728 O O . ASP A 1 92 ? 6.524 23.426 -9.200 1.00 86.56 92 ASP A O 1
ATOM 732 N N . GLU A 1 93 ? 5.991 25.171 -7.893 1.00 86.56 93 GLU A N 1
ATOM 733 C CA . GLU A 1 93 ? 4.924 25.700 -8.754 1.00 86.56 93 GLU A CA 1
ATOM 734 C C . GLU A 1 93 ? 5.423 26.112 -10.151 1.00 86.56 93 GLU A C 1
ATOM 736 O O . GLU A 1 93 ? 4.631 26.191 -11.090 1.00 86.56 93 GLU A O 1
ATOM 741 N N . ASN A 1 94 ? 6.730 26.343 -10.316 1.00 90.69 94 ASN A N 1
ATOM 742 C CA . ASN A 1 94 ? 7.339 26.706 -11.597 1.00 90.69 94 ASN A CA 1
ATOM 743 C C . ASN A 1 94 ? 7.779 25.488 -12.425 1.00 90.69 94 ASN A C 1
ATOM 745 O O . ASN A 1 94 ? 8.218 25.652 -13.567 1.00 90.69 94 ASN A O 1
ATOM 749 N N . VAL A 1 95 ? 7.682 24.273 -11.874 1.00 88.69 95 VAL A N 1
ATOM 750 C CA . VAL A 1 95 ? 8.156 23.041 -12.512 1.00 88.69 95 VAL A CA 1
ATOM 751 C C . VAL A 1 95 ? 6.981 22.117 -12.818 1.00 88.69 95 VAL A C 1
ATOM 753 O O . VAL A 1 95 ? 6.377 21.514 -11.935 1.00 88.69 95 VAL A O 1
ATOM 756 N N . LEU A 1 96 ? 6.704 21.911 -14.107 1.00 88.12 96 LEU A N 1
ATOM 757 C CA . LEU A 1 96 ? 5.774 20.872 -14.547 1.00 88.12 96 LEU A CA 1
ATOM 758 C C . LEU A 1 96 ? 6.501 19.522 -14.651 1.00 88.12 96 LEU A C 1
ATOM 760 O O . LEU A 1 96 ? 7.017 19.159 -15.709 1.00 88.12 96 LEU A O 1
ATOM 764 N N . ASN A 1 97 ? 6.553 18.769 -13.550 1.00 87.62 97 ASN A N 1
ATOM 765 C CA . ASN A 1 97 ? 7.175 17.443 -13.525 1.00 87.62 97 ASN A CA 1
ATOM 766 C C . ASN A 1 97 ? 6.159 16.330 -13.851 1.00 87.62 97 ASN A C 1
ATOM 768 O O . ASN A 1 97 ? 5.338 15.962 -13.016 1.00 87.62 97 ASN A O 1
ATOM 772 N N . LEU A 1 98 ? 6.251 15.757 -15.059 1.00 89.56 98 LEU A N 1
ATOM 773 C CA . LEU A 1 98 ? 5.417 14.631 -15.521 1.00 89.56 98 LEU A CA 1
ATOM 774 C C . LEU A 1 98 ? 6.109 13.257 -15.399 1.00 89.56 98 LEU A C 1
ATOM 776 O O . LEU A 1 98 ? 5.585 12.255 -15.878 1.00 89.56 98 LEU A O 1
ATOM 780 N N . GLY A 1 99 ? 7.295 13.196 -14.787 1.00 86.69 99 GLY A N 1
ATOM 781 C CA . GLY A 1 99 ? 8.087 11.968 -14.652 1.00 86.69 99 GLY A CA 1
ATOM 782 C C . GLY A 1 99 ? 7.724 11.107 -13.439 1.00 86.69 99 GLY A C 1
ATOM 783 O O . GLY A 1 99 ? 8.274 10.020 -13.272 1.00 86.69 99 GLY A O 1
ATOM 784 N N . VAL A 1 100 ? 6.824 11.580 -12.573 1.00 85.88 100 VAL A N 1
ATOM 785 C CA . VAL A 1 100 ? 6.502 10.949 -11.288 1.00 85.88 100 VAL A CA 1
ATOM 786 C C . VAL A 1 100 ? 4.992 10.765 -11.151 1.00 85.88 100 VAL A C 1
ATOM 788 O O . VAL A 1 100 ? 4.228 11.712 -11.280 1.00 85.88 100 VAL A O 1
ATOM 791 N N . GLY A 1 101 ? 4.554 9.551 -10.810 1.00 86.62 101 GLY A N 1
ATOM 792 C CA . GLY A 1 101 ? 3.140 9.224 -10.569 1.00 86.62 101 GLY A CA 1
ATOM 793 C C . GLY A 1 101 ? 2.625 9.584 -9.168 1.00 86.62 101 GLY A C 1
ATOM 794 O O . GLY A 1 101 ? 1.806 8.848 -8.621 1.00 86.62 101 GLY A O 1
ATOM 795 N N . ALA A 1 102 ? 3.147 10.643 -8.543 1.00 86.94 102 ALA A N 1
ATOM 796 C CA . ALA A 1 102 ? 2.736 11.060 -7.203 1.00 86.94 102 ALA A CA 1
ATOM 797 C C . ALA A 1 102 ? 1.485 11.955 -7.283 1.00 86.94 102 ALA A C 1
ATOM 799 O O . ALA A 1 102 ? 1.435 12.842 -8.133 1.00 86.94 102 ALA A O 1
ATOM 800 N N . PRO A 1 103 ? 0.474 11.754 -6.419 1.00 88.25 103 PRO A N 1
ATOM 801 C CA . PRO A 1 103 ? -0.689 12.634 -6.384 1.00 88.25 103 PRO A CA 1
ATOM 802 C C . PRO A 1 103 ? -0.296 14.048 -5.935 1.00 88.25 103 PRO A C 1
ATOM 804 O O . PRO A 1 103 ? 0.499 14.210 -5.006 1.00 88.25 103 PRO A O 1
ATOM 807 N N . GLY A 1 104 ? -0.884 15.057 -6.579 1.00 85.81 104 GLY A N 1
ATOM 808 C CA . GLY A 1 104 ? -0.667 16.464 -6.247 1.00 85.81 104 GLY A CA 1
ATOM 809 C C . GLY A 1 104 ? -1.284 16.876 -4.899 1.00 85.81 104 GLY A C 1
ATOM 810 O O . GLY A 1 104 ? -2.171 16.185 -4.378 1.00 85.81 104 GLY A O 1
ATOM 811 N N . PRO A 1 105 ? -0.843 18.007 -4.311 1.00 86.50 105 PRO A N 1
ATOM 812 C CA . PRO A 1 105 ? -1.380 18.516 -3.046 1.00 86.50 105 PRO A CA 1
ATOM 813 C C . PRO A 1 105 ? -2.897 18.750 -3.054 1.00 86.50 105 PRO A C 1
ATOM 815 O O . PRO A 1 105 ? -3.554 18.536 -2.040 1.00 86.50 105 PRO A O 1
ATOM 818 N N . ASP A 1 106 ? -3.464 19.126 -4.197 1.00 86.94 106 ASP A N 1
ATOM 819 C CA . ASP A 1 106 ? -4.896 19.353 -4.416 1.00 86.94 106 ASP A CA 1
ATOM 820 C C . ASP A 1 106 ? -5.746 18.088 -4.186 1.00 86.94 106 ASP A C 1
ATOM 822 O O . ASP A 1 106 ? -6.844 18.148 -3.623 1.00 86.94 106 ASP A O 1
ATOM 826 N N . LEU A 1 107 ? -5.221 16.916 -4.557 1.00 87.06 107 LEU A N 1
ATOM 827 C CA . LEU A 1 107 ? -5.869 15.629 -4.303 1.00 87.06 107 LEU A CA 1
ATOM 828 C C . LEU A 1 107 ? -5.715 15.190 -2.843 1.00 87.06 107 LEU A C 1
ATOM 830 O O . LEU A 1 107 ? -6.603 14.526 -2.302 1.00 87.06 107 LEU A O 1
ATOM 834 N N . LEU A 1 108 ? -4.607 15.571 -2.204 1.00 90.50 108 LEU A N 1
ATOM 835 C CA . LEU A 1 108 ? -4.251 15.161 -0.844 1.00 90.50 108 LEU A CA 1
ATOM 836 C C . LEU A 1 108 ? -4.775 16.097 0.250 1.00 90.50 108 LEU A C 1
ATOM 838 O O . LEU A 1 108 ? -4.808 15.696 1.411 1.00 90.50 108 LEU A O 1
ATOM 842 N N . GLN A 1 109 ? -5.210 17.314 -0.083 1.00 90.62 109 GLN A N 1
ATOM 843 C CA . GLN A 1 109 ? -5.604 18.332 0.901 1.00 90.62 109 GLN A CA 1
ATOM 844 C C . GLN A 1 109 ? -6.686 17.834 1.878 1.00 90.62 109 GLN A C 1
ATOM 846 O O . GLN A 1 109 ? -6.635 18.113 3.073 1.00 90.62 109 GLN A O 1
ATOM 851 N N . ASN A 1 110 ? -7.618 17.008 1.390 1.00 92.44 110 ASN A N 1
ATOM 852 C CA . ASN A 1 110 ? -8.715 16.464 2.192 1.00 92.44 110 ASN A CA 1
ATOM 853 C C . ASN A 1 110 ? -8.266 15.322 3.123 1.00 92.44 110 ASN A C 1
ATOM 855 O O . ASN A 1 110 ? -9.028 14.907 3.996 1.00 92.44 110 ASN A O 1
ATOM 859 N N . CYS A 1 111 ? -7.062 14.768 2.939 1.00 93.88 111 CYS A N 1
ATOM 860 C CA . CYS A 1 111 ? -6.578 13.668 3.767 1.00 93.88 111 CYS A CA 1
ATOM 861 C C . CYS A 1 111 ? -6.456 14.091 5.232 1.00 93.88 111 CYS A C 1
ATOM 863 O O . CYS A 1 111 ? -6.804 13.297 6.101 1.00 93.88 111 CYS A O 1
ATOM 865 N N . CYS A 1 112 ? -6.031 15.326 5.518 1.00 93.44 112 CYS A N 1
ATOM 866 C CA . CYS A 1 112 ? -5.911 15.827 6.889 1.00 93.44 112 CYS A CA 1
ATOM 867 C C . CYS A 1 112 ? -7.230 15.683 7.662 1.00 93.44 112 CYS A C 1
ATOM 869 O O . CYS A 1 112 ? -7.247 15.062 8.726 1.00 93.44 112 CYS A O 1
ATOM 871 N N . ASP A 1 113 ? -8.336 16.148 7.081 1.00 95.75 113 ASP A N 1
ATOM 872 C CA . ASP A 1 113 ? -9.660 16.087 7.707 1.00 95.75 113 ASP A CA 1
ATOM 873 C C . ASP A 1 113 ? -10.142 14.640 7.881 1.00 95.75 113 ASP A C 1
ATOM 875 O O . ASP A 1 113 ? -10.680 14.270 8.928 1.00 95.75 113 ASP A O 1
ATOM 879 N N . ILE A 1 114 ? -9.912 13.792 6.870 1.00 95.88 114 ILE A N 1
ATOM 880 C CA . ILE A 1 114 ? -10.280 12.369 6.906 1.00 95.88 114 ILE A CA 1
ATOM 881 C C . ILE A 1 114 ? -9.526 11.650 8.031 1.00 95.88 114 ILE A C 1
ATOM 883 O O . ILE A 1 114 ? -10.136 10.934 8.830 1.00 95.88 114 ILE A O 1
ATOM 887 N N . PHE A 1 115 ? -8.208 11.849 8.124 1.00 96.00 115 PHE A N 1
ATOM 888 C CA . PHE A 1 115 ? -7.380 11.225 9.154 1.00 96.00 115 PHE A CA 1
ATOM 889 C C . PHE A 1 115 ? -7.700 11.766 10.545 1.00 96.00 115 PHE A C 1
ATOM 891 O O . PHE A 1 115 ? -7.741 10.986 11.500 1.00 96.00 115 PHE A O 1
ATOM 898 N N . GLU A 1 116 ? -7.970 13.064 10.682 1.00 97.44 116 GLU A N 1
ATOM 899 C CA . GLU A 1 116 ? -8.383 13.651 11.953 1.00 97.44 116 GLU A CA 1
ATOM 900 C C . GLU A 1 116 ? -9.710 13.045 12.429 1.00 97.44 116 GLU A C 1
ATOM 902 O O . GLU A 1 116 ? -9.806 12.583 13.571 1.00 97.44 116 GLU A O 1
ATOM 907 N N . ALA A 1 117 ? -10.719 12.986 11.556 1.00 97.12 117 ALA A N 1
ATOM 908 C CA . ALA A 1 117 ? -12.022 12.414 11.873 1.00 97.12 117 ALA A CA 1
ATOM 909 C C . ALA A 1 117 ? -11.919 10.926 12.244 1.00 97.12 117 ALA A C 1
ATOM 911 O O . ALA A 1 117 ? -12.442 10.511 13.284 1.00 97.12 117 ALA A O 1
ATOM 912 N N . ALA A 1 118 ? -11.191 10.133 11.451 1.00 94.75 118 ALA A N 1
ATOM 913 C CA . ALA A 1 118 ? -10.970 8.712 11.716 1.00 94.75 118 ALA A CA 1
ATOM 914 C C . ALA A 1 118 ? -10.236 8.484 13.048 1.00 94.75 118 ALA A C 1
ATOM 916 O O . ALA A 1 118 ? -10.627 7.625 13.844 1.00 94.75 118 ALA A O 1
ATOM 917 N N . THR A 1 119 ? -9.216 9.299 13.333 1.00 95.38 119 THR A N 1
ATOM 918 C CA . THR A 1 119 ? -8.447 9.229 14.581 1.00 95.38 119 THR A CA 1
ATOM 919 C C . THR A 1 119 ? -9.322 9.580 15.780 1.00 95.38 119 THR A C 1
ATOM 921 O O . THR A 1 119 ? -9.374 8.814 16.742 1.00 95.38 119 THR A O 1
ATOM 924 N N . LYS A 1 120 ? -10.074 10.689 15.727 1.00 96.38 120 LYS A N 1
ATOM 925 C CA . LYS A 1 120 ? -11.013 11.077 16.795 1.00 96.38 120 LYS A CA 1
ATOM 926 C C . LYS A 1 120 ? -12.048 9.985 17.053 1.00 96.38 120 LYS A C 1
ATOM 928 O O . LYS A 1 120 ? -12.292 9.639 18.210 1.00 96.38 120 LYS A O 1
ATOM 933 N N . HIS A 1 121 ? -12.621 9.420 15.991 1.00 93.69 121 HIS A N 1
ATOM 934 C CA . HIS A 1 121 ? -13.582 8.324 16.081 1.00 93.69 121 HIS A CA 1
ATOM 935 C C . HIS A 1 121 ? -12.979 7.102 16.792 1.00 93.69 121 HIS A C 1
ATOM 937 O O . HIS A 1 121 ? -13.551 6.611 17.769 1.00 93.69 121 HIS A O 1
ATOM 943 N N . ARG A 1 122 ? -11.788 6.652 16.372 1.00 91.44 122 ARG A N 1
ATOM 944 C CA . ARG A 1 122 ? -11.130 5.482 16.970 1.00 91.44 122 ARG A CA 1
ATOM 945 C C . ARG A 1 122 ? -10.699 5.727 18.418 1.00 91.44 122 ARG A C 1
ATOM 947 O O . ARG A 1 122 ? -10.927 4.868 19.267 1.00 91.44 122 ARG A O 1
ATOM 954 N N . LEU A 1 123 ? -10.128 6.893 18.724 1.00 93.44 123 LEU A N 1
ATOM 955 C CA . LEU A 1 123 ? -9.708 7.246 20.085 1.00 93.44 123 LEU A CA 1
ATOM 956 C C . LEU A 1 123 ? -10.893 7.360 21.050 1.00 93.44 123 LEU A C 1
ATOM 958 O O . LEU A 1 123 ? -10.759 7.011 22.222 1.00 93.44 123 LEU A O 1
ATOM 962 N N . LYS A 1 124 ? -12.059 7.824 20.580 1.00 93.31 124 LYS A N 1
ATOM 963 C CA . LYS A 1 124 ? -13.284 7.845 21.390 1.00 93.31 124 LYS A CA 1
ATOM 964 C C . LYS A 1 124 ? -13.690 6.431 21.812 1.00 93.31 124 LYS A C 1
ATOM 966 O O . LYS A 1 124 ? -13.960 6.220 22.990 1.00 93.31 124 LYS A O 1
ATOM 971 N N . HIS A 1 125 ? -13.690 5.479 20.879 1.00 88.88 125 HIS A N 1
ATOM 972 C CA . HIS A 1 125 ? -14.004 4.077 21.169 1.00 88.88 125 HIS A CA 1
ATOM 973 C C . HIS A 1 125 ? -13.001 3.449 22.153 1.00 88.88 125 HIS A C 1
ATOM 975 O O . HIS A 1 125 ? -13.382 2.753 23.094 1.00 88.88 125 HIS A O 1
ATOM 981 N N . GLU A 1 126 ? -11.715 3.763 21.993 1.00 89.56 126 GLU A N 1
ATOM 982 C CA . GLU A 1 126 ? -10.664 3.271 22.885 1.00 89.56 126 GLU A CA 1
ATOM 983 C C . GLU A 1 126 ? -10.849 3.767 24.329 1.00 89.56 126 GLU A C 1
ATOM 985 O O . GLU A 1 126 ? -10.784 2.985 25.275 1.00 89.56 126 GLU A O 1
ATOM 990 N N . LYS A 1 127 ? -11.181 5.052 24.506 1.00 89.94 127 LYS A N 1
ATOM 991 C CA . LYS A 1 127 ? -11.467 5.634 25.828 1.00 89.94 127 LYS A CA 1
ATOM 992 C C . LYS A 1 127 ? -12.715 5.048 26.495 1.00 89.94 127 LYS A C 1
ATOM 994 O O . LYS A 1 127 ? -12.779 5.025 27.717 1.00 89.94 127 LYS A O 1
ATOM 999 N N . GLN A 1 128 ? -13.704 4.607 25.715 1.00 90.00 128 GLN A N 1
ATOM 1000 C CA . GLN A 1 128 ? -14.934 4.007 26.246 1.00 90.00 128 GLN A CA 1
ATOM 1001 C C . GLN A 1 128 ? -14.703 2.599 26.800 1.00 90.00 128 GLN A C 1
ATOM 1003 O O . GLN A 1 128 ? -15.265 2.258 27.835 1.00 90.00 128 GLN A O 1
ATOM 1008 N N . SER A 1 129 ? -13.888 1.791 26.117 1.00 81.44 129 SER A N 1
ATOM 1009 C CA . SER A 1 129 ? -13.544 0.439 26.577 1.00 81.44 129 SER A CA 1
ATOM 1010 C C . SER A 1 129 ? -12.464 0.442 27.667 1.00 81.44 129 SER A C 1
ATOM 1012 O O . SER A 1 129 ? -12.466 -0.438 28.522 1.00 81.44 129 SER A O 1
ATOM 1014 N N . ASN A 1 130 ? -11.576 1.447 27.667 1.00 76.38 130 ASN A N 1
ATOM 1015 C CA . ASN A 1 130 ? -10.438 1.607 28.582 1.00 76.38 130 ASN A CA 1
ATOM 1016 C C . ASN A 1 130 ? -9.444 0.422 28.577 1.00 76.38 130 ASN A C 1
ATOM 1018 O O . ASN A 1 130 ? -8.775 0.160 29.575 1.00 76.38 130 ASN A O 1
ATOM 1022 N N . LEU A 1 131 ? -9.337 -0.298 27.453 1.00 79.88 131 LEU A N 1
ATOM 1023 C CA . LEU A 1 131 ? -8.473 -1.483 27.315 1.00 79.88 131 LEU A CA 1
ATOM 1024 C C . LEU A 1 131 ? -7.130 -1.193 26.619 1.00 79.88 131 LEU A C 1
ATOM 1026 O O . LEU A 1 131 ? -6.205 -1.994 26.719 1.00 79.88 131 LEU A O 1
ATOM 1030 N N . SER A 1 132 ? -6.989 -0.037 25.963 1.00 85.69 132 SER A N 1
ATOM 1031 C CA . SER A 1 132 ? -5.774 0.407 25.250 1.00 85.69 132 SER A CA 1
ATOM 1032 C C . SER A 1 132 ? -5.270 -0.552 24.155 1.00 85.69 132 SER A C 1
ATOM 1034 O O . SER A 1 132 ? -4.092 -0.528 23.797 1.00 85.69 132 SER A O 1
ATOM 1036 N N . TYR A 1 133 ? -6.150 -1.370 23.573 1.00 86.81 133 TYR A N 1
ATOM 1037 C CA . TYR A 1 133 ? -5.821 -2.336 22.520 1.00 86.81 133 TYR A CA 1
ATOM 1038 C C . TYR A 1 133 ? -5.293 -1.686 21.247 1.00 86.81 133 TYR A C 1
ATOM 1040 O O . TYR A 1 133 ? -4.458 -2.277 20.569 1.00 86.81 133 TYR A O 1
ATOM 1048 N N . LEU A 1 134 ? -5.721 -0.459 20.941 1.00 89.12 134 LEU A N 1
ATOM 1049 C CA . LEU A 1 134 ? -5.196 0.296 19.801 1.00 89.12 134 LEU A CA 1
ATOM 1050 C C . LEU A 1 134 ? -3.668 0.476 19.844 1.00 89.12 134 LEU A C 1
ATOM 1052 O O . LEU A 1 134 ? -3.045 0.594 18.793 1.00 89.12 134 LEU A O 1
ATOM 1056 N N . PHE A 1 135 ? -3.075 0.524 21.039 1.00 91.44 135 PHE A N 1
ATOM 1057 C CA . PHE A 1 135 ? -1.647 0.794 21.235 1.00 91.44 135 PHE A CA 1
ATOM 1058 C C . PHE A 1 135 ? -0.819 -0.465 21.501 1.00 91.44 135 PHE A C 1
ATOM 1060 O O . PHE A 1 135 ? 0.383 -0.366 21.738 1.00 91.44 135 PHE A O 1
ATOM 1067 N N . GLN A 1 136 ? -1.449 -1.638 21.469 1.00 91.12 136 GLN A N 1
ATOM 1068 C CA . GLN A 1 136 ? -0.771 -2.918 21.602 1.00 91.12 136 GLN A CA 1
ATOM 1069 C C . GLN A 1 136 ? -0.540 -3.546 20.223 1.00 91.12 136 GLN A C 1
ATOM 1071 O O . GLN A 1 136 ? -1.201 -3.204 19.241 1.00 91.12 136 GLN A O 1
ATOM 1076 N N . TYR A 1 137 ? 0.389 -4.499 20.150 1.00 92.00 137 TYR A N 1
ATOM 1077 C CA . TYR A 1 137 ? 0.506 -5.386 19.001 1.00 92.00 137 TYR A CA 1
ATOM 1078 C C . TYR A 1 137 ? -0.851 -5.988 18.628 1.00 92.00 137 TYR A C 1
ATOM 1080 O O . TYR A 1 137 ? -1.555 -6.565 19.459 1.00 92.00 137 TYR A O 1
ATOM 1088 N N . GLY A 1 138 ? -1.195 -5.843 17.352 1.00 88.75 138 GLY A N 1
ATOM 1089 C CA . GLY A 1 138 ? -2.395 -6.428 16.778 1.00 88.75 138 GLY A CA 1
ATOM 1090 C C . GLY A 1 138 ? -2.180 -7.867 16.297 1.00 88.75 138 GLY A C 1
ATOM 1091 O O . GLY A 1 138 ? -1.060 -8.384 16.313 1.00 88.75 138 GLY A O 1
ATOM 1092 N N . PRO A 1 139 ? -3.250 -8.515 15.811 1.00 92.88 139 PRO A N 1
ATOM 1093 C CA . PRO A 1 139 ? -3.152 -9.804 15.137 1.00 92.88 139 PRO A CA 1
ATOM 1094 C C . PRO A 1 139 ? -2.209 -9.736 13.930 1.00 92.88 139 PRO A C 1
ATOM 1096 O O . PRO A 1 139 ? -2.202 -8.740 13.207 1.00 92.88 139 PRO A O 1
ATOM 1099 N N . THR A 1 140 ? -1.477 -10.817 13.651 1.00 92.62 140 THR A N 1
ATOM 1100 C CA . THR A 1 140 ? -0.506 -10.884 12.540 1.00 92.62 140 THR A CA 1
ATOM 1101 C C . THR A 1 140 ? -1.126 -10.597 11.169 1.00 92.62 140 THR A C 1
ATOM 1103 O O . THR A 1 140 ? -0.467 -10.021 10.312 1.00 92.62 140 THR A O 1
ATOM 1106 N N . SER A 1 141 ? -2.394 -10.963 10.957 1.00 93.19 141 SER A N 1
ATOM 1107 C CA . SER A 1 141 ? -3.128 -10.688 9.714 1.00 93.19 141 SER A CA 1
ATOM 1108 C C . SER A 1 141 ? -3.772 -9.297 9.662 1.00 93.19 141 SER A C 1
ATOM 1110 O O . SER A 1 141 ? -4.346 -8.925 8.640 1.00 93.19 141 SER A O 1
ATOM 1112 N N . GLY A 1 142 ? -3.688 -8.521 10.743 1.00 92.94 142 GLY A N 1
ATOM 1113 C CA . GLY A 1 142 ? -4.451 -7.296 10.950 1.00 92.94 142 GLY A CA 1
ATOM 1114 C C . GLY A 1 142 ? -5.789 -7.531 11.656 1.00 92.94 142 GLY A C 1
ATOM 1115 O O . GLY A 1 142 ? -6.331 -8.641 11.700 1.00 92.94 142 GLY A O 1
ATOM 1116 N N . SER A 1 143 ? -6.324 -6.459 12.244 1.00 92.50 143 SER A N 1
ATOM 1117 C CA . SER A 1 143 ? -7.561 -6.519 13.027 1.00 92.50 143 SER A CA 1
ATOM 1118 C C . SER A 1 143 ? -8.755 -6.956 12.166 1.00 92.50 143 SER A C 1
ATOM 1120 O O . SER A 1 143 ? -8.781 -6.757 10.949 1.00 92.50 143 SER A O 1
ATOM 1122 N N . VAL A 1 144 ? -9.742 -7.612 12.776 1.00 93.94 144 VAL A N 1
ATOM 1123 C CA . VAL A 1 144 ? -10.898 -8.141 12.033 1.00 93.94 144 VAL A CA 1
ATOM 1124 C C . VAL A 1 144 ? -11.772 -7.017 11.474 1.00 93.94 144 VAL A C 1
ATOM 1126 O O . VAL A 1 144 ? -12.302 -7.136 10.377 1.00 93.94 144 VAL A O 1
ATOM 1129 N N . GLU A 1 145 ? -11.867 -5.898 12.188 1.00 92.31 145 GLU A N 1
ATOM 1130 C CA . GLU A 1 145 ? -12.702 -4.754 11.831 1.00 92.31 145 GLU A CA 1
ATOM 1131 C C . GLU A 1 145 ? -12.244 -4.122 10.516 1.00 92.31 145 GLU A C 1
ATOM 1133 O O . GLU A 1 145 ? -13.061 -3.904 9.622 1.00 92.31 145 GLU A O 1
ATOM 1138 N N . ILE A 1 146 ? -10.935 -3.884 10.358 1.00 93.19 146 ILE A N 1
ATOM 1139 C CA . ILE A 1 146 ? -10.398 -3.335 9.108 1.00 93.19 146 ILE A CA 1
ATOM 1140 C C . ILE A 1 146 ? -10.504 -4.347 7.964 1.00 93.19 146 ILE A C 1
ATOM 1142 O O . ILE A 1 146 ? -10.852 -3.969 6.848 1.00 93.19 146 ILE A O 1
ATOM 1146 N N . ARG A 1 147 ? -10.274 -5.642 8.230 1.00 96.81 147 ARG A N 1
ATOM 1147 C CA . ARG A 1 147 ? -10.433 -6.685 7.207 1.00 96.81 147 ARG A CA 1
ATOM 1148 C C . ARG A 1 147 ? -11.881 -6.781 6.726 1.00 96.81 147 ARG A C 1
ATOM 1150 O O . ARG A 1 147 ? -12.095 -6.908 5.527 1.00 96.81 147 ARG A O 1
ATOM 1157 N N . ASN A 1 148 ? -12.864 -6.661 7.617 1.00 97.31 148 ASN A N 1
ATOM 1158 C CA . ASN A 1 148 ? -14.281 -6.646 7.251 1.00 97.31 148 ASN A CA 1
ATOM 1159 C C . ASN A 1 148 ? -14.643 -5.414 6.412 1.00 97.31 148 ASN A C 1
ATOM 1161 O O . ASN A 1 148 ? -15.253 -5.572 5.361 1.00 97.31 148 ASN A O 1
ATOM 1165 N N . ALA A 1 149 ? -14.214 -4.216 6.822 1.00 96.06 149 ALA A N 1
ATOM 1166 C CA . ALA A 1 149 ? -14.481 -2.988 6.069 1.00 96.06 149 ALA A CA 1
ATOM 1167 C C . ALA A 1 149 ? -13.894 -3.042 4.646 1.00 96.06 149 ALA A C 1
ATOM 1169 O O . ALA A 1 149 ? -14.532 -2.642 3.674 1.00 96.06 149 ALA A O 1
ATOM 1170 N N . ILE A 1 150 ? -12.683 -3.589 4.508 1.00 96.12 150 ILE A N 1
ATOM 1171 C CA . ILE A 1 150 ? -12.042 -3.777 3.204 1.00 96.12 150 ILE A CA 1
ATOM 1172 C C . ILE A 1 150 ? -12.766 -4.851 2.377 1.00 96.12 150 ILE A C 1
ATOM 1174 O O . ILE A 1 150 ? -12.981 -4.665 1.179 1.00 96.12 150 ILE A O 1
ATOM 1178 N N . ALA A 1 151 ? -13.135 -5.973 2.998 1.00 97.12 151 ALA A N 1
ATOM 1179 C CA . ALA A 1 151 ? -13.874 -7.048 2.346 1.00 97.12 151 ALA A CA 1
ATOM 1180 C C . ALA A 1 151 ? -15.226 -6.561 1.805 1.00 97.12 151 ALA A C 1
ATOM 1182 O O . ALA A 1 151 ? -15.572 -6.875 0.668 1.00 97.12 151 ALA A O 1
ATOM 1183 N N . GLU A 1 152 ? -15.952 -5.751 2.575 1.00 97.25 152 GLU A N 1
ATOM 1184 C CA . GLU A 1 152 ? -17.207 -5.120 2.160 1.00 97.25 152 GLU A CA 1
ATOM 1185 C C . GLU A 1 152 ? -16.997 -4.194 0.956 1.00 97.25 152 GLU A C 1
ATOM 1187 O O . GLU A 1 152 ? -17.653 -4.365 -0.075 1.00 97.25 152 GLU A O 1
ATOM 1192 N N . TYR A 1 153 ? -16.017 -3.286 1.037 1.00 96.19 153 TYR A N 1
ATOM 1193 C CA . TYR A 1 153 ? -15.678 -2.383 -0.062 1.00 96.19 153 TYR A CA 1
ATOM 1194 C C . TYR A 1 153 ? -15.369 -3.147 -1.356 1.00 96.19 153 TYR A C 1
ATOM 1196 O O . TYR A 1 153 ? -15.983 -2.889 -2.390 1.00 96.19 153 TYR A O 1
ATOM 1204 N N . PHE A 1 154 ? -14.472 -4.135 -1.319 1.00 95.56 154 PHE A N 1
ATOM 1205 C CA . PHE A 1 154 ? -14.118 -4.869 -2.534 1.00 95.56 154 PHE A CA 1
ATOM 1206 C C . PHE A 1 154 ? -15.212 -5.818 -3.016 1.00 95.56 154 PHE A C 1
ATOM 1208 O O . PHE A 1 154 ? -15.329 -6.028 -4.220 1.00 95.56 154 PHE A O 1
ATOM 1215 N N . SER A 1 155 ? -16.040 -6.360 -2.124 1.00 96.44 155 SER A N 1
ATOM 1216 C CA . SER A 1 155 ? -17.198 -7.159 -2.539 1.00 96.44 155 SER A CA 1
ATOM 1217 C C . SER A 1 155 ? -18.209 -6.327 -3.323 1.00 96.44 155 SER A C 1
ATOM 1219 O O . SER A 1 155 ? -18.829 -6.849 -4.243 1.00 96.44 155 SER A O 1
ATOM 1221 N N . SER A 1 156 ? -18.328 -5.028 -3.026 1.00 95.50 156 SER A N 1
ATOM 1222 C CA . SER A 1 156 ? -19.166 -4.123 -3.823 1.00 95.50 156 SER A CA 1
ATOM 1223 C C . SER A 1 156 ? -18.637 -3.900 -5.249 1.00 95.50 156 SER A C 1
ATOM 1225 O O . SER A 1 156 ? -19.422 -3.649 -6.160 1.00 95.50 156 SER A O 1
ATOM 1227 N N . LEU A 1 157 ? -17.320 -4.031 -5.458 1.00 94.44 157 LEU A N 1
ATOM 1228 C CA . LEU A 1 157 ? -16.669 -3.891 -6.767 1.00 94.44 157 LEU A CA 1
ATOM 1229 C C . LEU A 1 157 ? -16.630 -5.209 -7.556 1.00 94.44 157 LEU A C 1
ATOM 1231 O O . LEU A 1 157 ? -16.638 -5.194 -8.785 1.00 94.44 157 LEU A O 1
ATOM 1235 N N . TYR A 1 158 ? -16.585 -6.345 -6.859 1.00 93.19 158 TYR A N 1
ATOM 1236 C CA . TYR A 1 158 ? -16.474 -7.685 -7.437 1.00 93.19 158 TYR A CA 1
ATOM 1237 C C . TYR A 1 158 ? -17.698 -8.538 -7.091 1.00 93.19 158 TYR A C 1
ATOM 1239 O O . TYR A 1 158 ? -17.597 -9.514 -6.348 1.00 93.19 158 TYR A O 1
ATOM 1247 N N . VAL A 1 159 ? -18.854 -8.172 -7.651 1.00 88.44 159 VAL A N 1
ATOM 1248 C CA . VAL A 1 159 ? -20.155 -8.797 -7.342 1.00 88.44 159 VAL A CA 1
ATOM 1249 C C . VAL A 1 159 ? -20.148 -10.319 -7.566 1.00 88.44 159 VAL A C 1
ATOM 1251 O O . VAL A 1 159 ? -20.717 -11.056 -6.763 1.00 88.44 159 VAL A O 1
ATOM 1254 N N . ASP A 1 160 ? -19.450 -10.801 -8.599 1.00 94.19 160 ASP A N 1
ATOM 1255 C CA . ASP A 1 160 ? -19.400 -12.230 -8.949 1.00 94.19 160 ASP A CA 1
ATOM 1256 C C . ASP A 1 160 ? -18.417 -13.061 -8.096 1.00 94.19 160 ASP A C 1
ATOM 1258 O O . ASP A 1 160 ? -18.507 -14.289 -8.057 1.00 94.19 160 ASP A O 1
ATOM 1262 N N . ASP A 1 161 ? -17.462 -12.422 -7.411 1.00 93.50 161 ASP A N 1
ATOM 1263 C CA . ASP A 1 161 ? -16.481 -13.094 -6.542 1.00 93.50 161 ASP A CA 1
ATOM 1264 C C . ASP A 1 161 ? -16.177 -12.236 -5.304 1.00 93.50 161 ASP A C 1
ATOM 1266 O O . ASP A 1 161 ? -15.093 -11.636 -5.209 1.00 93.50 161 ASP A O 1
ATOM 1270 N N . PRO A 1 162 ? -17.119 -12.180 -4.342 1.00 93.94 162 PRO A N 1
ATOM 1271 C CA . PRO A 1 162 ? -16.993 -11.334 -3.167 1.00 93.94 162 PRO A CA 1
ATOM 1272 C C . PRO A 1 162 ? -15.745 -11.685 -2.356 1.00 93.94 162 PRO A C 1
ATOM 1274 O O . PRO A 1 162 ? -15.330 -12.845 -2.229 1.00 93.94 162 PRO A O 1
ATOM 1277 N N . VAL A 1 163 ? -15.134 -10.652 -1.788 1.00 95.56 163 VAL A N 1
ATOM 1278 C CA . VAL A 1 163 ? -13.917 -10.763 -0.992 1.00 95.56 163 VAL A CA 1
ATOM 1279 C C . VAL A 1 163 ? -14.291 -11.144 0.435 1.00 95.56 163 VAL A C 1
ATOM 1281 O O . VAL A 1 163 ? -15.091 -10.472 1.076 1.00 95.56 163 VAL A O 1
ATOM 1284 N N . LYS A 1 164 ? -13.695 -12.224 0.946 1.00 95.69 164 LYS A N 1
ATOM 1285 C CA . LYS A 1 164 ? -13.863 -12.669 2.333 1.00 95.69 164 LYS A CA 1
ATOM 1286 C C . LYS A 1 164 ? -12.785 -12.053 3.210 1.00 95.69 164 LYS A C 1
ATOM 1288 O O . LYS A 1 164 ? -11.630 -12.006 2.795 1.00 95.69 164 LYS A O 1
ATOM 1293 N N . SER A 1 165 ? -13.127 -11.624 4.421 1.00 96.50 165 SER A N 1
ATOM 1294 C CA . SER A 1 165 ? -12.157 -10.996 5.325 1.00 96.50 165 SER A CA 1
ATOM 1295 C C . SER A 1 165 ? -11.095 -11.978 5.830 1.00 96.50 165 SER A C 1
ATOM 1297 O O . SER A 1 165 ? -9.991 -11.563 6.187 1.00 96.50 165 SER A O 1
ATOM 1299 N N . GLU A 1 166 ? -11.380 -13.281 5.814 1.00 96.00 166 GLU A N 1
ATOM 1300 C CA . GLU A 1 166 ? -10.428 -14.352 6.125 1.00 96.00 166 GLU A CA 1
ATOM 1301 C C . GLU A 1 166 ? -9.344 -14.521 5.052 1.00 96.00 166 GLU A C 1
ATOM 1303 O O . GLU A 1 166 ? -8.253 -14.989 5.370 1.00 96.00 166 GLU A O 1
ATOM 1308 N N . ASP A 1 167 ? -9.612 -14.095 3.813 1.00 94.50 167 ASP A N 1
ATOM 1309 C CA . ASP A 1 167 ? -8.654 -14.148 2.700 1.00 94.50 167 ASP A CA 1
ATOM 1310 C C . ASP A 1 167 ? -7.719 -12.916 2.676 1.00 94.50 167 ASP A C 1
ATOM 1312 O O . ASP A 1 167 ? -6.912 -12.768 1.751 1.00 94.50 167 ASP A O 1
ATOM 1316 N N . LEU A 1 168 ? -7.850 -12.004 3.653 1.00 95.25 168 LEU A N 1
ATOM 1317 C CA . LEU A 1 168 ? -7.142 -10.723 3.702 1.00 95.25 168 LEU A CA 1
ATOM 1318 C C . LEU A 1 168 ? -6.045 -10.695 4.763 1.00 95.25 168 LEU A C 1
ATOM 1320 O O . LEU A 1 168 ? -6.261 -11.041 5.925 1.00 95.25 168 LEU A O 1
ATOM 1324 N N . ILE A 1 169 ? -4.888 -10.169 4.363 1.00 95.25 169 ILE A N 1
ATOM 1325 C CA . ILE A 1 169 ? -3.785 -9.811 5.255 1.00 95.25 169 ILE A CA 1
ATOM 1326 C C . ILE A 1 169 ? -3.498 -8.320 5.082 1.00 95.25 169 ILE A C 1
ATOM 1328 O O . ILE A 1 169 ? -3.303 -7.836 3.964 1.00 95.25 169 ILE A O 1
ATOM 1332 N N . ILE A 1 170 ? -3.478 -7.587 6.195 1.00 95.25 170 ILE A N 1
ATOM 1333 C CA . ILE A 1 170 ? -3.122 -6.169 6.217 1.00 95.25 170 ILE A CA 1
ATOM 1334 C C . ILE A 1 170 ? -1.602 -6.026 6.197 1.00 95.25 170 ILE A C 1
ATOM 1336 O O . ILE A 1 170 ? -0.896 -6.625 7.004 1.00 95.25 170 ILE A O 1
ATOM 1340 N N . THR A 1 171 ? -1.111 -5.198 5.281 1.00 95.38 171 THR A N 1
ATOM 1341 C CA . THR A 1 171 ? 0.315 -4.920 5.091 1.00 95.38 171 THR A CA 1
ATOM 1342 C C . THR A 1 171 ? 0.595 -3.427 5.252 1.00 95.38 171 THR A C 1
ATOM 1344 O O . THR A 1 171 ? -0.314 -2.594 5.218 1.00 95.38 171 THR A O 1
ATOM 1347 N N . THR A 1 172 ? 1.868 -3.061 5.372 1.00 93.50 172 THR A N 1
ATOM 1348 C CA . THR A 1 172 ? 2.344 -1.671 5.351 1.00 93.50 172 THR A CA 1
ATOM 1349 C C . THR A 1 172 ? 2.462 -1.118 3.925 1.00 93.50 172 THR A C 1
ATOM 1351 O O . THR A 1 172 ? 3.239 -0.195 3.683 1.00 93.50 172 THR A O 1
ATOM 1354 N N . GLY A 1 173 ? 1.729 -1.712 2.979 1.00 92.44 173 GLY A N 1
ATOM 1355 C CA . GLY A 1 173 ? 1.612 -1.286 1.593 1.00 92.44 173 GLY A CA 1
ATOM 1356 C C . GLY A 1 173 ? 2.100 -2.300 0.571 1.00 92.44 173 GLY A C 1
ATOM 1357 O O . GLY A 1 173 ? 2.629 -3.364 0.895 1.00 92.44 173 GLY A O 1
ATOM 1358 N N . ALA A 1 174 ? 1.902 -1.927 -0.692 1.00 92.00 174 ALA A N 1
ATOM 1359 C CA . ALA A 1 174 ? 2.138 -2.724 -1.893 1.00 92.00 174 ALA A CA 1
ATOM 1360 C C . ALA A 1 174 ? 3.458 -3.485 -1.875 1.00 92.00 174 ALA A C 1
ATOM 1362 O O . ALA A 1 174 ? 3.481 -4.697 -2.076 1.00 92.00 174 ALA A O 1
ATOM 1363 N N . SER A 1 175 ? 4.550 -2.778 -1.590 1.00 92.31 175 SER A N 1
ATOM 1364 C CA . SER A 1 175 ? 5.895 -3.347 -1.602 1.00 92.31 175 SER A CA 1
ATOM 1365 C C . SER A 1 175 ? 6.070 -4.453 -0.560 1.00 92.31 175 SER A C 1
ATOM 1367 O O . SER A 1 175 ? 6.684 -5.473 -0.860 1.00 92.31 175 SER A O 1
ATOM 1369 N N . GLN A 1 176 ? 5.488 -4.305 0.638 1.00 93.69 176 GLN A N 1
ATOM 1370 C CA . GLN A 1 176 ? 5.529 -5.365 1.651 1.00 93.69 176 GLN A CA 1
ATOM 1371 C C . GLN A 1 176 ? 4.657 -6.556 1.232 1.00 93.69 176 GLN A C 1
ATOM 1373 O O . GLN A 1 176 ? 5.069 -7.702 1.389 1.00 93.69 176 GLN A O 1
ATOM 1378 N N . GLY A 1 177 ? 3.475 -6.293 0.666 1.00 93.88 177 GLY A N 1
ATOM 1379 C CA . GLY A 1 177 ? 2.607 -7.339 0.126 1.00 93.88 177 GLY A CA 1
ATOM 1380 C C . GLY A 1 177 ? 3.289 -8.154 -0.973 1.00 93.88 177 GLY A C 1
ATOM 1381 O O . GLY A 1 177 ? 3.267 -9.381 -0.923 1.00 93.88 177 GLY A O 1
ATOM 1382 N N . LEU A 1 178 ? 3.961 -7.488 -1.916 1.00 94.50 178 LEU A N 1
ATOM 1383 C CA . LEU A 1 178 ? 4.738 -8.150 -2.962 1.00 94.50 178 LEU A CA 1
ATOM 1384 C C . LEU A 1 178 ? 5.882 -8.971 -2.363 1.00 94.50 178 LEU A C 1
ATOM 1386 O O . LEU A 1 178 ? 6.028 -10.142 -2.695 1.00 94.50 178 LEU A O 1
ATOM 1390 N N . HIS A 1 179 ? 6.645 -8.398 -1.432 1.00 93.38 179 HIS A N 1
ATOM 1391 C CA . HIS A 1 179 ? 7.711 -9.125 -0.748 1.00 93.38 179 HIS A CA 1
ATOM 1392 C C . HIS A 1 179 ? 7.188 -10.393 -0.047 1.00 93.38 179 HIS A C 1
ATOM 1394 O O . HIS A 1 179 ? 7.833 -11.435 -0.123 1.00 93.38 179 HIS A O 1
ATOM 1400 N N . PHE A 1 180 ? 6.007 -10.345 0.586 1.00 92.94 180 PHE A N 1
ATOM 1401 C CA . PHE A 1 180 ? 5.377 -11.533 1.173 1.00 92.94 180 PHE A CA 1
ATOM 1402 C C . PHE A 1 180 ? 5.015 -12.592 0.134 1.00 92.94 180 PHE A C 1
ATOM 1404 O O . PHE A 1 180 ? 5.229 -13.775 0.383 1.00 92.94 180 PHE A O 1
ATOM 1411 N N . VAL A 1 181 ? 4.485 -12.201 -1.026 1.00 92.44 181 VAL A N 1
ATOM 1412 C CA . VAL A 1 181 ? 4.202 -13.151 -2.115 1.00 92.44 181 VAL A CA 1
ATOM 1413 C C . VAL A 1 181 ? 5.479 -13.857 -2.551 1.00 92.44 181 VAL A C 1
ATOM 1415 O O . VAL A 1 181 ? 5.507 -15.084 -2.615 1.00 92.44 181 VAL A O 1
ATOM 1418 N N . LEU A 1 182 ? 6.536 -13.084 -2.802 1.00 93.06 182 LEU A N 1
ATOM 1419 C CA . LEU A 1 182 ? 7.811 -13.604 -3.286 1.00 93.06 182 LEU A CA 1
ATOM 1420 C C . LEU A 1 182 ? 8.482 -14.535 -2.271 1.00 93.06 182 LEU A C 1
ATOM 1422 O O . LEU A 1 182 ? 9.058 -15.541 -2.664 1.00 93.06 182 LEU A O 1
ATOM 1426 N N . SER A 1 183 ? 8.381 -14.237 -0.973 1.00 91.44 183 SER A N 1
ATOM 1427 C CA . SER A 1 183 ? 9.026 -15.039 0.070 1.00 91.44 183 SER A CA 1
ATOM 1428 C C . SER A 1 183 ? 8.236 -16.272 0.510 1.00 91.44 183 SER A C 1
ATOM 1430 O O . SER A 1 183 ? 8.808 -17.144 1.161 1.00 91.44 183 SER A O 1
ATOM 1432 N N . THR A 1 184 ? 6.934 -16.349 0.207 1.00 91.38 184 THR A N 1
ATOM 1433 C CA . THR A 1 184 ? 6.068 -17.432 0.712 1.00 91.38 184 THR A CA 1
ATOM 1434 C C . THR A 1 184 ? 5.501 -18.343 -0.366 1.00 91.38 184 THR A C 1
ATOM 1436 O O . THR A 1 184 ? 5.257 -19.513 -0.080 1.00 91.38 184 THR A O 1
ATOM 1439 N N . LEU A 1 185 ? 5.252 -17.832 -1.576 1.00 87.94 185 LEU A N 1
ATOM 1440 C CA . LEU A 1 185 ? 4.597 -18.604 -2.637 1.00 87.94 185 LEU A CA 1
ATOM 1441 C C . LEU A 1 185 ? 5.566 -19.136 -3.690 1.00 87.94 185 LEU A C 1
ATOM 1443 O O . LEU A 1 185 ? 5.189 -20.038 -4.435 1.00 87.94 185 LEU A O 1
ATOM 1447 N N . LEU A 1 186 ? 6.765 -18.561 -3.790 1.00 89.25 186 LEU A N 1
ATOM 1448 C CA . LEU A 1 186 ? 7.763 -18.973 -4.768 1.00 89.25 186 LEU A CA 1
ATOM 1449 C C . LEU A 1 186 ? 8.791 -19.892 -4.122 1.00 89.25 186 LEU A C 1
ATOM 1451 O O . LEU A 1 186 ? 9.332 -19.600 -3.055 1.00 89.25 186 LEU A O 1
ATOM 1455 N N . ASP A 1 187 ? 9.074 -20.992 -4.809 1.00 88.25 187 ASP A N 1
ATOM 1456 C CA . ASP A 1 187 ? 10.178 -21.866 -4.452 1.00 88.25 187 ASP A CA 1
ATOM 1457 C C . ASP A 1 187 ? 11.521 -21.186 -4.746 1.00 88.25 187 ASP A C 1
ATOM 1459 O O . ASP A 1 187 ? 11.641 -20.291 -5.592 1.00 88.25 187 ASP A O 1
ATOM 1463 N N . LEU A 1 188 ? 12.568 -21.657 -4.067 1.00 87.06 188 LEU A N 1
ATOM 1464 C CA . LEU A 1 188 ? 13.939 -21.327 -4.443 1.00 87.06 188 LEU A CA 1
ATOM 1465 C C . LEU A 1 188 ? 14.162 -21.726 -5.907 1.00 87.06 188 LEU A C 1
ATOM 1467 O O . LEU A 1 188 ? 13.797 -22.829 -6.311 1.00 87.06 188 LEU A O 1
ATOM 1471 N N . ASN A 1 189 ? 14.785 -20.846 -6.690 1.00 91.62 189 ASN A N 1
ATOM 1472 C CA . ASN A 1 189 ? 14.946 -21.014 -8.140 1.00 91.62 189 ASN A CA 1
ATOM 1473 C C . ASN A 1 189 ? 13.633 -20.951 -8.942 1.00 91.62 189 ASN A C 1
ATOM 1475 O O . ASN A 1 189 ? 13.580 -21.412 -10.081 1.00 91.62 189 ASN A O 1
ATOM 1479 N N . GLY A 1 190 ? 12.581 -20.365 -8.362 1.00 92.00 190 GLY A N 1
ATOM 1480 C CA . GLY A 1 190 ? 11.321 -20.099 -9.045 1.00 92.00 190 GLY A CA 1
ATOM 1481 C C . GLY A 1 190 ? 11.458 -19.111 -10.206 1.00 92.00 190 GLY A C 1
ATOM 1482 O O . GLY A 1 190 ? 12.376 -18.289 -10.256 1.00 92.00 190 GLY A O 1
ATOM 1483 N N . VAL A 1 191 ? 10.508 -19.189 -11.138 1.00 93.94 191 VAL A N 1
ATOM 1484 C CA . VAL A 1 191 ? 10.425 -18.310 -12.310 1.00 93.94 191 VAL A CA 1
ATOM 1485 C C . VAL A 1 191 ? 9.255 -17.346 -12.142 1.00 93.94 191 VAL A C 1
ATOM 1487 O O . VAL A 1 191 ? 8.149 -17.771 -11.807 1.00 93.94 191 VAL A O 1
ATOM 1490 N N . ILE A 1 192 ? 9.489 -16.058 -12.386 1.00 93.75 192 ILE A N 1
ATOM 1491 C CA . ILE A 1 192 ? 8.461 -15.017 -12.388 1.00 93.75 192 ILE A CA 1
ATOM 1492 C C . ILE A 1 192 ? 8.296 -14.504 -13.811 1.00 93.75 192 ILE A C 1
ATOM 1494 O O . ILE A 1 192 ? 9.250 -13.993 -14.393 1.00 93.75 192 ILE A O 1
ATOM 1498 N N . PHE A 1 193 ? 7.078 -14.604 -14.334 1.00 94.69 193 PHE A N 1
ATOM 1499 C CA . PHE A 1 193 ? 6.700 -13.966 -15.588 1.00 94.69 193 PHE A CA 1
ATOM 1500 C C . PHE A 1 193 ? 6.240 -12.539 -15.310 1.00 94.69 193 PHE A C 1
ATOM 1502 O O . PHE A 1 193 ? 5.396 -12.316 -14.436 1.00 94.69 193 PHE A O 1
ATOM 1509 N N . VAL A 1 194 ? 6.808 -11.586 -16.035 1.00 94.56 194 VAL A N 1
ATOM 1510 C CA . VAL A 1 194 ? 6.451 -10.168 -15.977 1.00 94.56 194 VAL A CA 1
ATOM 1511 C C . VAL A 1 194 ? 6.153 -9.685 -17.385 1.00 94.56 194 VAL A C 1
ATOM 1513 O O . VAL A 1 194 ? 6.662 -10.254 -18.338 1.00 94.56 194 VAL A O 1
ATOM 1516 N N . ASP A 1 195 ? 5.343 -8.641 -17.522 1.00 93.69 195 ASP A N 1
ATOM 1517 C CA . ASP A 1 195 ? 5.162 -8.002 -1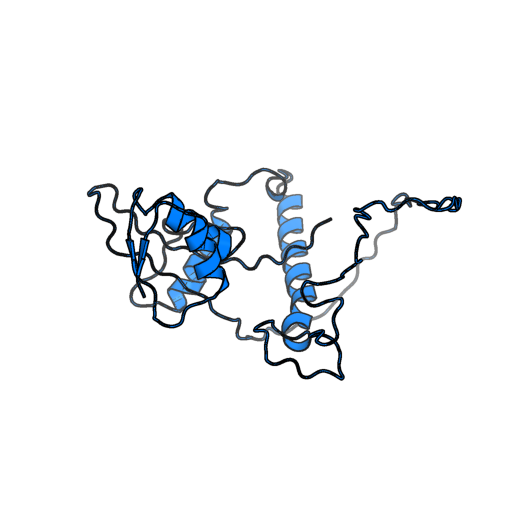8.825 1.00 93.69 195 ASP A CA 1
ATOM 1518 C C . ASP A 1 195 ? 6.476 -7.352 -19.296 1.00 93.69 195 ASP A C 1
ATOM 1520 O O . ASP A 1 195 ? 7.276 -6.892 -18.471 1.00 93.69 195 ASP A O 1
ATOM 1524 N N . GLU A 1 196 ? 6.647 -7.225 -20.618 1.00 92.94 196 GLU A N 1
ATOM 1525 C CA . GLU A 1 196 ? 7.813 -6.589 -21.258 1.00 92.94 196 GLU A CA 1
ATOM 1526 C C . GLU A 1 196 ? 8.130 -5.201 -20.664 1.00 92.94 196 GLU A C 1
ATOM 1528 O O . GLU A 1 196 ? 9.293 -4.832 -20.488 1.00 92.94 196 GLU A O 1
ATOM 1533 N N . VAL A 1 197 ? 7.088 -4.450 -20.283 1.00 92.31 197 VAL A N 1
ATOM 1534 C CA . VAL A 1 197 ? 7.190 -3.202 -19.518 1.00 92.31 197 VAL A CA 1
ATOM 1535 C C . VAL A 1 197 ? 6.390 -3.344 -18.229 1.00 92.31 197 VAL A C 1
ATOM 1537 O O . VAL A 1 197 ? 5.168 -3.464 -18.251 1.00 92.31 197 VAL A O 1
ATOM 1540 N N . THR A 1 198 ? 7.077 -3.281 -17.088 1.00 92.69 198 THR A N 1
ATOM 1541 C CA . THR A 1 198 ? 6.460 -3.459 -15.767 1.00 92.69 198 THR A CA 1
ATOM 1542 C C . THR A 1 198 ? 6.810 -2.336 -14.789 1.00 92.69 198 THR A C 1
ATOM 1544 O O . THR A 1 198 ? 7.648 -1.471 -15.052 1.00 92.69 198 THR A O 1
ATOM 1547 N N . TYR A 1 199 ? 6.152 -2.337 -13.630 1.00 90.94 199 TYR A N 1
ATOM 1548 C CA . TYR A 1 199 ? 6.350 -1.339 -12.587 1.00 90.94 199 TYR A CA 1
ATOM 1549 C C . TYR A 1 199 ? 7.753 -1.445 -11.972 1.00 90.94 199 TYR A C 1
ATOM 1551 O O . TYR A 1 199 ? 8.097 -2.452 -11.352 1.00 90.94 199 TYR A O 1
ATOM 1559 N N . MET A 1 200 ? 8.547 -0.377 -12.094 1.00 89.94 200 MET A N 1
ATOM 1560 C CA . MET A 1 200 ? 9.968 -0.355 -11.715 1.00 89.94 200 MET A CA 1
ATOM 1561 C C . MET A 1 200 ? 10.223 -0.832 -10.277 1.00 89.94 200 MET A C 1
ATOM 1563 O O . MET A 1 200 ? 11.077 -1.683 -10.055 1.00 89.94 200 MET A O 1
ATOM 1567 N N . ILE A 1 201 ? 9.426 -0.371 -9.304 1.00 90.06 201 ILE A N 1
ATOM 1568 C CA . ILE A 1 201 ? 9.601 -0.769 -7.894 1.00 90.06 201 ILE A CA 1
ATOM 1569 C C . ILE A 1 201 ? 9.303 -2.261 -7.693 1.00 90.06 201 ILE A C 1
ATOM 1571 O O . ILE A 1 201 ? 9.955 -2.912 -6.876 1.00 90.06 201 ILE A O 1
ATOM 1575 N N . ALA A 1 202 ? 8.345 -2.831 -8.433 1.00 92.56 202 ALA A N 1
ATOM 1576 C CA . ALA A 1 202 ? 8.096 -4.268 -8.373 1.00 92.56 202 ALA A CA 1
ATOM 1577 C C . ALA A 1 202 ? 9.297 -5.049 -8.918 1.00 92.56 202 ALA A C 1
ATOM 1579 O O . ALA A 1 202 ? 9.743 -5.996 -8.272 1.00 92.56 202 ALA A O 1
ATOM 1580 N N . LEU A 1 203 ? 9.860 -4.618 -10.052 1.00 93.00 203 LEU A N 1
ATOM 1581 C CA . LEU A 1 203 ? 11.049 -5.235 -10.642 1.00 93.00 203 LEU A CA 1
ATOM 1582 C C . LEU A 1 203 ? 12.254 -5.181 -9.697 1.00 93.00 203 LEU A C 1
ATOM 1584 O O . LEU A 1 203 ? 12.919 -6.196 -9.496 1.00 93.00 203 LEU A O 1
ATOM 1588 N N . ASP A 1 204 ? 12.497 -4.035 -9.066 1.00 91.81 204 ASP A N 1
ATOM 1589 C CA . ASP A 1 204 ? 13.576 -3.880 -8.089 1.00 91.81 204 ASP A CA 1
ATOM 1590 C C . ASP A 1 204 ? 13.352 -4.743 -6.843 1.00 91.81 204 ASP A C 1
ATOM 1592 O O . ASP A 1 204 ? 14.301 -5.312 -6.311 1.00 91.81 204 ASP A O 1
ATOM 1596 N N . THR A 1 205 ? 12.098 -4.905 -6.408 1.00 92.62 205 THR A N 1
ATOM 1597 C CA . THR A 1 205 ? 11.749 -5.807 -5.299 1.00 92.62 205 THR A CA 1
ATOM 1598 C C . THR A 1 205 ? 12.025 -7.267 -5.668 1.00 92.62 205 THR A C 1
ATOM 1600 O O . THR A 1 205 ? 12.603 -8.000 -4.872 1.00 92.62 205 THR A O 1
ATOM 1603 N N . MET A 1 206 ? 11.668 -7.696 -6.884 1.00 93.19 206 MET A N 1
ATOM 1604 C CA . MET A 1 206 ? 11.923 -9.062 -7.364 1.00 93.19 206 MET A CA 1
ATOM 1605 C C . MET A 1 206 ? 13.420 -9.364 -7.478 1.00 93.19 206 MET A C 1
ATOM 1607 O O . MET A 1 206 ? 13.863 -10.426 -7.048 1.00 93.19 206 MET A O 1
ATOM 1611 N N . LYS A 1 207 ? 14.217 -8.407 -7.968 1.00 91.94 207 LYS A N 1
ATOM 1612 C CA . LYS A 1 207 ? 15.679 -8.537 -8.100 1.00 91.94 207 LYS A CA 1
ATOM 1613 C C . LYS A 1 207 ? 16.420 -8.730 -6.772 1.00 91.94 207 LYS A C 1
ATOM 1615 O O . LYS A 1 207 ? 17.563 -9.177 -6.788 1.00 91.94 207 LYS A O 1
ATOM 1620 N N . GLN A 1 208 ? 15.801 -8.420 -5.629 1.00 91.94 208 GLN A N 1
ATOM 1621 C CA . GLN A 1 208 ? 16.393 -8.698 -4.311 1.00 91.94 208 GLN A CA 1
ATOM 1622 C C . GLN A 1 208 ? 16.490 -10.204 -4.023 1.00 91.94 208 GLN A C 1
ATOM 1624 O O . GLN A 1 208 ? 17.330 -10.626 -3.228 1.00 91.94 208 GLN A O 1
ATOM 1629 N N . PHE A 1 209 ? 15.670 -11.024 -4.683 1.00 92.12 209 PHE A N 1
ATOM 1630 C CA . PHE A 1 209 ? 15.691 -12.476 -4.556 1.00 92.12 209 PHE A CA 1
ATOM 1631 C C . PHE A 1 209 ? 16.600 -13.079 -5.632 1.00 92.12 209 PHE A C 1
ATOM 1633 O O . PHE A 1 209 ? 16.158 -13.424 -6.723 1.00 92.12 209 PHE A O 1
ATOM 1640 N N . THR A 1 210 ? 17.886 -13.226 -5.312 1.00 91.31 210 THR A N 1
ATOM 1641 C CA . THR A 1 210 ? 18.938 -13.643 -6.263 1.00 91.31 210 THR A CA 1
ATOM 1642 C C . THR A 1 210 ? 18.761 -15.040 -6.853 1.00 91.31 210 THR A C 1
ATOM 1644 O O . THR A 1 210 ? 19.377 -15.355 -7.867 1.00 91.31 210 THR A O 1
ATOM 1647 N N . THR A 1 211 ? 17.949 -15.886 -6.223 1.00 92.31 211 THR A N 1
ATOM 1648 C CA . THR A 1 211 ? 17.647 -17.228 -6.722 1.00 92.31 211 THR A CA 1
ATOM 1649 C C . THR A 1 211 ? 16.535 -17.222 -7.764 1.00 92.31 211 THR A C 1
ATOM 1651 O O . THR A 1 211 ? 16.430 -18.175 -8.521 1.00 92.31 211 THR A O 1
ATOM 1654 N N . LEU A 1 212 ? 15.702 -16.182 -7.837 1.00 93.06 212 LEU A N 1
ATOM 1655 C CA . LEU A 1 212 ? 14.556 -16.163 -8.744 1.00 93.06 212 LEU A CA 1
ATOM 1656 C C . LEU A 1 212 ? 14.976 -15.762 -10.160 1.00 93.06 212 LEU A C 1
ATOM 1658 O O . LEU A 1 212 ? 15.801 -14.873 -10.362 1.00 93.06 212 LEU A O 1
ATOM 1662 N N . THR A 1 213 ? 14.367 -16.406 -11.152 1.00 94.25 213 THR A N 1
ATOM 1663 C CA . THR A 1 213 ? 14.546 -16.066 -12.567 1.00 94.25 213 THR A CA 1
ATOM 1664 C C . THR A 1 213 ? 13.377 -15.208 -13.030 1.00 94.25 213 THR A C 1
ATOM 1666 O O . THR A 1 213 ? 12.228 -15.630 -12.942 1.00 94.25 213 THR A O 1
ATOM 1669 N N . ILE A 1 214 ? 13.658 -14.008 -13.532 1.00 94.31 214 ILE A N 1
ATOM 1670 C CA . ILE A 1 214 ? 12.638 -13.096 -14.061 1.00 94.31 214 ILE A CA 1
ATOM 1671 C C . ILE A 1 214 ? 12.617 -13.237 -15.583 1.00 94.31 214 ILE A C 1
ATOM 1673 O O . ILE A 1 214 ? 13.655 -13.074 -16.226 1.00 94.31 214 ILE A O 1
ATOM 1677 N N . VAL A 1 215 ? 11.449 -13.545 -16.141 1.00 94.38 215 VAL A N 1
ATOM 1678 C CA . VAL A 1 215 ? 11.225 -13.729 -17.578 1.00 94.38 215 VAL A CA 1
ATOM 1679 C C . VAL A 1 215 ? 10.229 -12.667 -18.057 1.00 94.38 215 VAL A C 1
ATOM 1681 O O . VAL A 1 215 ? 9.120 -12.632 -17.517 1.00 94.38 215 VAL A O 1
ATOM 1684 N N . PRO A 1 216 ? 10.622 -11.791 -18.999 1.00 89.00 216 PRO A N 1
ATOM 1685 C CA . PRO A 1 216 ? 9.720 -10.837 -19.642 1.00 89.00 216 PRO A CA 1
ATOM 1686 C C . PRO A 1 216 ? 8.812 -11.490 -20.696 1.00 89.00 216 PRO A C 1
ATOM 1688 O O . PRO A 1 216 ? 9.113 -12.632 -21.123 1.00 89.00 216 PRO A O 1
#

pLDDT: mean 71.06, std 28.21, range [22.08, 97.44]

Organism: Bactrocera dorsalis (NCBI:txid27457)

Sequence (216 aa):
MCSRFLCTTLLRLRLNVKNRNIKSAKYFATGLGKHPYNQATNPLCAINKTQTPEVIVSDSPSFDVIRGEMALVNVDRKLKHLFDGGDWNVYDENVLNLGVGAPGPDLLQNCCDIFEAATKHRLKHEKQSNLSYLFQYGPTSGSVEIRNAIAEYFSSLYVDDPVKSEDLIITTGASQGLHFVLSTLLDLNGVIFVDEVTYMIALDTMKQFTTLTIVP